Protein AF-A0A7J8TFW4-F1 (afdb_monomer)

Solvent-accessible surface area (backbone atoms only — not comparable to full-atom values): 18434 Å² total; per-residue (Å²): 135,82,81,84,81,82,78,88,78,80,93,81,66,87,73,91,61,70,78,79,79,82,59,84,81,88,76,85,85,83,73,95,75,87,81,83,82,74,73,53,54,56,64,51,39,28,53,54,45,50,63,71,43,67,89,47,59,65,42,94,72,51,55,57,65,59,54,23,49,68,43,78,87,45,39,74,66,54,50,52,48,30,56,51,47,13,51,53,50,25,57,75,71,69,45,89,44,46,44,41,67,34,45,51,50,20,47,48,34,71,77,44,33,59,73,48,86,83,63,90,70,53,71,68,57,51,50,52,38,21,34,19,38,28,20,27,45,54,40,30,74,72,36,76,58,33,50,50,64,50,35,39,31,47,61,37,22,58,93,42,57,42,48,62,45,63,36,59,95,62,92,73,92,73,83,52,73,59,31,53,52,25,48,38,24,26,39,38,15,25,52,45,35,34,31,75,76,63,30,78,92,60,55,69,76,78,45,50,63,33,50,50,54,32,49,54,50,39,44,41,37,46,35,65,64,16,72,31,85,90,79,31,84,45,72,61,61,100,76,62,54,72,71,55,47,55,52,51,53,53,51,32,55,49,54,53,49,53,28,43,53,52,40,46,55,51,47,64,76,37,44,71,45,40,54,53,46,17,51,48,34,70,73,60,37,52,41,46,37,66,55,51,45,64,66,43,48,36,62,75,74,70,42,74,79,79,76,79,76,75,85,87,77,76,95,74,92,128

Radius of gyration: 24.39 Å; Cα contacts (8 Å, |Δi|>4): 377; chains: 1; bounding box: 95×59×58 Å

Nearest PDB structures (foldseek):
  6az0-assembly1_B  TM=9.814E-01  e=3.702E-24  Saccharomyces cerevisiae RM11-1a
  3kds-assembly2_F  TM=9.630E-01  e=2.519E-24  Thermotoga maritima
  6nyy-assembly1_A  TM=8.578E-01  e=6.202E-19  Homo sapiens
  4ww0-assembly1_A-2  TM=6.634E-01  e=5.594E-20  Aquifex aeolicus VF5
  8xkv-assembly1_F  TM=8.534E-01  e=8.452E-16  Arabidopsis thaliana

Foldseek 3Di:
DDDPPDDDDDPDDPDPPPPVPPDDDDPPDDDPDDDDDDADFLVRLLVLLCVLCVPFAADPQDDSSQLSLLDPPDHSVLSNQLSVQLVVVCVVVVHRHRHNVSSVVSSCCSVFNDFDPPDDDDPVRLLLLLLLQLQLLLLQVPQPLRAQWFKWFCTDHHPARIDIDGTHPGPDPDGDPSNLLSLLLSLLRRQLSNCVPVNDVRRDCNSVVSVVVSLVSLLCCVAQQQVDPQNHRDHHDPDDDPVVVVVSVVSSVVSNVVSNVVSNVSCVLCVVLSVQSSVVCSVVRMDGSVRNCVSCVCSVVVNDPDPPPPDDDDDDDD

pLDDT: mean 83.1, std 18.99, range [29.88, 97.81]

Organism: Gossypium davidsonii (NCBI:txid34287)

Secondary structure (DSSP, 8-state):
-------PPPSSS-----GGGSSSS--TTS-S-----PPP-HHHHHHHHHHHHTTS-B-TT--HHHHHHT-TT--HHHHHHHHHHHHHHHHHHT-SSB-HHHHHHHHHHHHH--B-TT----HHHHHHHHHHHHHHHHHHHHSTTSPPEEEEE-S-BTTBS-EEEE--SS--SS--HHHHHHHHHHHHHHHHHHHHHH-GGG--STTHHHHHHHHHHHHHHHHTS---TTT-S-PPPSS--HHHHHHHHHHHHHHHHHHHHHHHHHHHHTHHHHHHHHHHHHHHSEEEHHHHHHHHHHHHHT-PPPP-----------

Sequence (318 aa):
MDPLVVKAAPLGGGGIAPPAAIGGNQKIGLLSNLIVVPNPDVRGRQEILELYLQDKPMSDDIDVKAIARGTPGFNGADLANLVNIAAIKAAVEGADKLTAAQLEYAKDRILMGTERKTMFLTEESKKLTAYHESGHAIVAFNTEGAHPIHKATIMPRGSALGMVTQLPSSDETSTSKKQLLARLDVCMGGRVAEELIFGQDHITTGASSDLHTATELAQYMVSNCGMSDTIGPVHIKERPSSEMQSRIDAEVVKLLREAYDRVKALLKKQEKALHALANALLEYETLSAEEIKRILLPYREGRLPEQQEQGEGELALA

InterPro domains:
  IPR000642 Peptidase M41 [PF01434] (120-295)
  IPR027417 P-loop containing nucleoside triphosphate hydrolase [SSF52540] (30-138)
  IPR037219 Peptidase M41-like [G3DSA:1.20.58.760] (114-301)
  IPR037219 Peptidase M41-like [SSF140990] (121-298)
  IPR041569 AAA ATPase, AAA+ lid domain [PF17862] (61-104)

Mean predicted aligned error: 10.96 Å

Structure (mmCIF, N/CA/C/O backbone):
data_AF-A0A7J8TFW4-F1
#
_entry.id   AF-A0A7J8TFW4-F1
#
loop_
_atom_site.group_PDB
_atom_site.id
_atom_site.type_symbol
_atom_site.label_atom_id
_atom_site.label_alt_id
_atom_site.label_comp_id
_atom_site.label_asym_id
_atom_site.label_entity_id
_atom_site.label_seq_id
_atom_site.pdbx_PDB_ins_code
_atom_site.Cartn_x
_atom_site.Cartn_y
_atom_site.Cartn_z
_atom_site.occupancy
_atom_site.B_iso_or_equiv
_atom_site.auth_seq_id
_atom_site.auth_comp_id
_atom_site.auth_asym_id
_atom_site.auth_atom_id
_atom_site.pdbx_PDB_model_num
ATOM 1 N N . MET A 1 1 ? 27.343 -34.167 27.115 1.00 39.38 1 MET A N 1
ATOM 2 C CA . MET A 1 1 ? 26.683 -33.605 25.922 1.00 39.38 1 MET A CA 1
ATOM 3 C C . MET A 1 1 ? 26.610 -32.114 26.157 1.00 39.38 1 MET A C 1
ATOM 5 O O . MET A 1 1 ? 25.834 -31.698 27.005 1.00 39.38 1 MET A O 1
ATOM 9 N N . ASP A 1 2 ? 27.509 -31.355 25.534 1.00 29.88 2 ASP A N 1
ATOM 10 C CA . ASP A 1 2 ? 27.520 -29.898 25.672 1.00 29.88 2 ASP A CA 1
ATOM 11 C C . ASP A 1 2 ? 26.332 -29.279 24.923 1.00 29.88 2 ASP A C 1
ATOM 13 O O . ASP A 1 2 ? 25.980 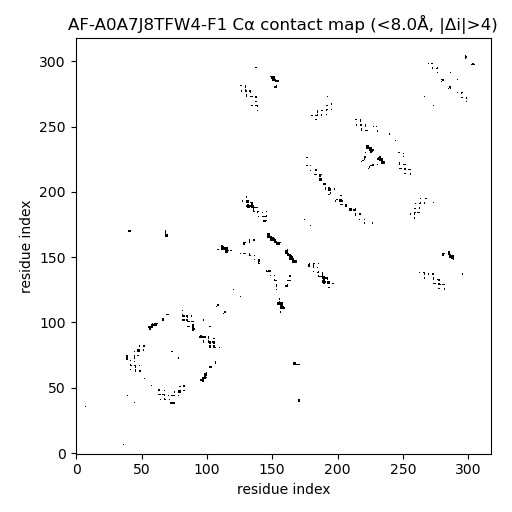-29.764 23.841 1.00 29.88 2 ASP A O 1
ATOM 17 N N . PRO A 1 3 ? 25.705 -28.223 25.466 1.00 33.06 3 PRO A N 1
ATOM 18 C CA . PRO A 1 3 ? 24.607 -27.553 24.799 1.00 33.06 3 PRO A CA 1
ATOM 19 C C . PRO A 1 3 ? 25.135 -26.764 23.597 1.00 33.06 3 PRO A C 1
ATOM 21 O O . PRO A 1 3 ? 25.995 -25.893 23.721 1.00 33.06 3 PRO A O 1
ATOM 24 N N . LEU A 1 4 ? 24.596 -27.078 22.418 1.00 32.88 4 LEU A N 1
ATOM 25 C CA . LEU A 1 4 ? 24.774 -26.316 21.185 1.00 32.88 4 LEU A CA 1
ATOM 26 C C . LEU A 1 4 ? 24.316 -24.869 21.406 1.00 32.88 4 LEU A C 1
ATOM 28 O O . LEU A 1 4 ? 23.123 -24.575 21.452 1.00 32.88 4 LEU A O 1
ATOM 32 N N . VAL A 1 5 ? 25.275 -23.953 21.524 1.00 31.80 5 VAL A N 1
ATOM 33 C CA . VAL A 1 5 ? 25.019 -22.512 21.498 1.00 31.80 5 VAL A CA 1
ATOM 34 C C . VAL A 1 5 ? 24.745 -22.111 20.049 1.00 31.80 5 VAL A C 1
ATOM 36 O O . VAL A 1 5 ? 25.665 -21.912 19.257 1.00 31.80 5 VAL A O 1
ATOM 39 N N . VAL A 1 6 ? 23.467 -22.007 19.688 1.00 35.28 6 VAL A N 1
ATOM 40 C CA . VAL A 1 6 ? 23.028 -21.473 18.394 1.00 35.28 6 VAL A CA 1
ATOM 41 C C . VAL A 1 6 ? 23.070 -19.946 18.471 1.00 35.28 6 VAL A C 1
ATOM 43 O O . VAL A 1 6 ? 22.227 -19.322 19.110 1.00 35.28 6 VAL A O 1
ATOM 46 N N . LYS A 1 7 ? 24.068 -19.326 17.834 1.00 32.53 7 LYS A N 1
ATOM 47 C CA . LYS A 1 7 ? 24.076 -17.876 17.587 1.00 32.53 7 LYS A CA 1
ATOM 48 C C . LYS A 1 7 ? 23.429 -17.6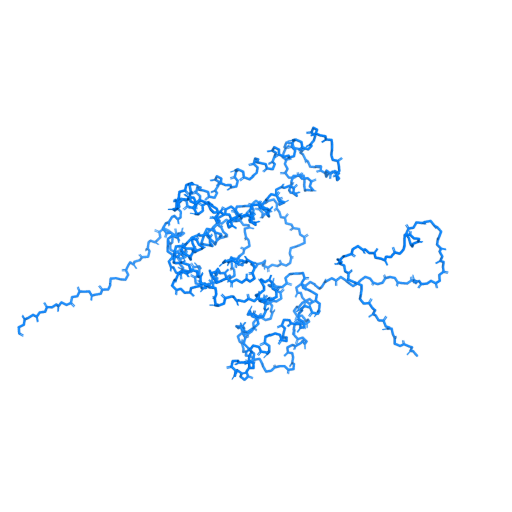00 16.231 1.00 32.53 7 LYS A C 1
ATOM 50 O O . LYS A 1 7 ? 23.972 -17.992 15.203 1.00 32.53 7 LYS A O 1
ATOM 55 N N . ALA A 1 8 ? 22.289 -16.912 16.241 1.00 33.66 8 ALA A N 1
ATOM 56 C CA . ALA A 1 8 ? 21.669 -16.362 15.041 1.00 33.66 8 ALA A CA 1
ATOM 57 C C . ALA A 1 8 ? 22.548 -15.235 14.468 1.00 33.66 8 ALA A C 1
ATOM 59 O O . ALA A 1 8 ? 22.947 -14.325 15.197 1.00 33.66 8 ALA A O 1
ATOM 60 N N . ALA A 1 9 ? 22.863 -15.307 13.174 1.00 32.44 9 ALA A N 1
ATOM 61 C CA . ALA A 1 9 ? 23.519 -14.228 12.443 1.00 32.44 9 ALA A CA 1
ATOM 62 C C . ALA A 1 9 ? 22.446 -13.344 11.777 1.00 32.44 9 ALA A C 1
ATOM 64 O O . ALA A 1 9 ? 21.552 -13.888 11.128 1.00 32.44 9 ALA A O 1
ATOM 65 N N . PRO A 1 10 ? 22.505 -12.007 11.913 1.00 31.92 10 PRO A N 1
ATOM 66 C CA . PRO A 1 10 ? 21.556 -11.119 11.257 1.00 31.92 10 PRO A CA 1
ATOM 67 C C . PRO A 1 10 ? 21.857 -11.049 9.755 1.00 31.92 10 PRO A C 1
ATOM 69 O O . PRO A 1 10 ? 22.974 -10.737 9.340 1.00 31.92 10 PRO A O 1
ATOM 72 N N . LEU A 1 11 ? 20.848 -11.323 8.931 1.00 43.69 11 LEU A N 1
ATOM 73 C CA . LEU A 1 11 ? 20.877 -11.053 7.496 1.00 43.69 11 LEU A CA 1
ATOM 74 C C . LEU A 1 11 ? 20.450 -9.598 7.280 1.00 43.69 11 LEU A C 1
ATOM 76 O O . LEU A 1 11 ? 19.265 -9.307 7.163 1.00 43.69 11 LEU A O 1
ATOM 80 N N . GLY A 1 12 ? 21.413 -8.675 7.282 1.00 38.53 12 GLY A N 1
ATOM 81 C CA . GLY A 1 12 ? 21.141 -7.265 6.992 1.00 38.53 12 GLY A CA 1
ATOM 82 C C . GLY A 1 12 ? 22.136 -6.314 7.641 1.00 38.53 12 GLY A C 1
ATOM 83 O O . GLY A 1 12 ? 21.866 -5.736 8.686 1.00 38.53 12 GLY A O 1
ATOM 84 N N . GLY A 1 13 ? 23.298 -6.162 7.015 1.00 33.25 13 GLY A N 1
ATOM 85 C CA . GLY A 1 13 ? 24.367 -5.262 7.444 1.00 33.25 13 GLY A CA 1
ATOM 86 C C . GLY A 1 13 ? 25.697 -5.879 7.051 1.00 33.25 13 GLY A C 1
ATOM 87 O O . GLY A 1 13 ? 25.952 -7.017 7.432 1.00 33.25 13 GLY A O 1
ATOM 88 N N . GLY A 1 14 ? 26.482 -5.170 6.230 1.00 34.72 14 GLY A N 1
ATOM 89 C CA . GLY A 1 14 ? 27.723 -5.649 5.611 1.00 34.72 14 GLY A CA 1
ATOM 90 C C . GLY A 1 14 ? 28.458 -6.664 6.481 1.00 34.72 14 GLY A C 1
ATOM 91 O O . GLY A 1 14 ? 28.948 -6.325 7.556 1.00 34.72 14 GLY A O 1
ATOM 92 N N . GLY A 1 15 ? 28.454 -7.922 6.033 1.00 35.31 15 GLY A N 1
ATOM 93 C CA . GLY A 1 15 ? 28.971 -9.035 6.809 1.00 35.31 15 GLY A CA 1
ATOM 94 C C . GLY A 1 15 ? 30.416 -8.769 7.203 1.00 35.31 15 GLY A C 1
ATOM 95 O O . GLY A 1 15 ? 31.304 -8.769 6.356 1.00 35.31 15 GLY A O 1
ATOM 96 N N . ILE A 1 16 ? 30.661 -8.583 8.499 1.00 45.56 16 ILE A N 1
ATOM 97 C CA . ILE A 1 16 ? 32.007 -8.607 9.073 1.00 45.56 16 ILE A CA 1
ATOM 98 C C . ILE A 1 16 ? 32.406 -10.081 9.229 1.00 45.56 16 ILE A C 1
ATOM 100 O O . ILE A 1 16 ? 32.629 -10.585 10.325 1.00 45.56 16 ILE A O 1
ATOM 104 N N . ALA A 1 17 ? 32.432 -10.807 8.114 1.00 46.47 17 ALA A N 1
ATOM 105 C CA . ALA A 1 17 ? 33.169 -12.052 8.005 1.00 46.47 17 ALA A CA 1
ATOM 106 C C . ALA A 1 17 ? 34.456 -11.705 7.246 1.00 46.47 17 ALA A C 1
ATOM 108 O O . ALA A 1 17 ? 34.371 -11.167 6.139 1.00 46.47 17 ALA A O 1
ATOM 109 N N . PRO A 1 18 ? 35.651 -11.934 7.820 1.00 36.00 18 PRO A N 1
ATOM 110 C CA . PRO A 1 18 ? 36.889 -11.612 7.129 1.00 36.00 18 PRO A CA 1
ATOM 111 C C . PRO A 1 18 ? 36.932 -12.343 5.772 1.00 36.00 18 PRO A C 1
ATOM 113 O O . PRO A 1 18 ? 36.586 -13.527 5.706 1.00 36.00 18 PRO A O 1
ATOM 116 N N . PRO A 1 19 ? 37.393 -11.682 4.692 1.00 43.12 19 PRO A N 1
ATOM 117 C CA . PRO A 1 19 ? 37.357 -12.211 3.322 1.00 43.12 19 PRO A CA 1
ATOM 118 C C . PRO A 1 19 ? 38.183 -13.493 3.112 1.00 43.12 19 PRO A C 1
ATOM 120 O O . PRO A 1 19 ? 38.113 -14.114 2.056 1.00 43.12 19 PRO A O 1
ATOM 123 N N . ALA A 1 20 ? 38.926 -13.943 4.125 1.00 41.88 20 ALA A N 1
ATOM 124 C CA . ALA A 1 20 ? 39.684 -15.190 4.102 1.00 41.88 20 ALA A CA 1
ATOM 125 C C . ALA A 1 20 ? 38.825 -16.466 4.253 1.00 41.88 20 ALA A C 1
ATOM 127 O O . ALA A 1 20 ? 39.373 -17.562 4.182 1.00 41.88 20 ALA A O 1
ATOM 128 N N . ALA A 1 21 ? 37.510 -16.362 4.479 1.00 46.94 21 ALA A N 1
ATOM 129 C CA . ALA A 1 21 ? 36.649 -17.536 4.671 1.00 46.94 21 ALA A CA 1
ATOM 130 C C . ALA A 1 21 ? 35.985 -18.069 3.384 1.00 46.94 21 ALA A C 1
ATOM 132 O O . ALA A 1 21 ? 35.397 -19.147 3.426 1.00 46.94 21 ALA A O 1
ATOM 133 N N . ILE A 1 22 ? 36.055 -17.349 2.253 1.00 46.72 22 ILE A N 1
ATOM 134 C CA . ILE A 1 22 ? 35.277 -17.698 1.040 1.00 46.72 22 ILE A CA 1
ATOM 135 C C . ILE A 1 22 ? 36.138 -17.726 -0.243 1.00 46.72 22 ILE A C 1
ATOM 137 O O . ILE A 1 22 ? 35.619 -17.790 -1.352 1.00 46.72 22 ILE A O 1
ATOM 141 N N . GLY A 1 23 ? 37.471 -17.738 -0.131 1.00 35.31 23 GLY A N 1
ATOM 142 C CA . GLY A 1 23 ? 38.353 -17.808 -1.299 1.00 35.31 23 GLY A CA 1
ATOM 143 C C . GLY A 1 23 ? 39.651 -18.558 -1.031 1.00 35.31 23 GLY A C 1
ATOM 144 O O . GLY A 1 23 ? 40.530 -18.028 -0.366 1.00 35.31 23 GLY A O 1
ATOM 145 N N . GLY A 1 24 ? 39.774 -19.759 -1.609 1.00 39.75 24 GLY A N 1
ATOM 146 C CA . GLY A 1 24 ? 41.039 -20.482 -1.786 1.00 39.75 24 GLY A CA 1
ATOM 147 C C . GLY A 1 24 ? 41.637 -21.102 -0.516 1.00 39.75 24 GLY A C 1
ATOM 148 O O . GLY A 1 24 ? 42.086 -20.407 0.383 1.00 39.75 24 GLY A O 1
ATOM 149 N N . ASN A 1 25 ? 41.740 -22.433 -0.509 1.00 37.19 25 ASN A N 1
ATOM 150 C CA . ASN A 1 25 ? 42.311 -23.288 0.541 1.00 37.19 25 ASN A CA 1
ATOM 151 C C . ASN A 1 25 ? 41.488 -23.428 1.832 1.00 37.19 25 ASN A C 1
ATOM 153 O O . ASN A 1 25 ? 41.619 -22.703 2.814 1.00 37.19 25 ASN A O 1
ATOM 157 N N . GLN A 1 26 ? 40.697 -24.497 1.810 1.00 43.00 26 GLN A N 1
ATOM 158 C CA . GLN A 1 26 ? 40.030 -25.180 2.909 1.00 43.00 26 GLN A CA 1
ATOM 159 C C . GLN A 1 26 ? 40.942 -25.312 4.149 1.00 43.00 26 GLN A C 1
ATOM 161 O O . GLN A 1 26 ? 41.735 -26.246 4.266 1.00 43.00 26 GLN A O 1
ATOM 166 N N . LYS A 1 27 ? 40.814 -24.395 5.117 1.00 47.00 27 LYS A N 1
ATOM 167 C CA . LYS A 1 27 ? 41.256 -24.654 6.495 1.00 47.00 27 LYS A CA 1
ATOM 168 C C . LYS A 1 27 ? 40.224 -25.565 7.155 1.00 47.00 27 LYS A C 1
ATOM 170 O O . LYS A 1 27 ? 39.178 -25.116 7.616 1.00 47.00 27 LYS A O 1
ATOM 175 N N . ILE A 1 28 ? 40.522 -26.861 7.162 1.00 52.06 28 ILE A N 1
ATOM 176 C CA . ILE A 1 28 ? 39.795 -27.877 7.924 1.00 52.06 28 ILE A CA 1
ATOM 177 C C . ILE A 1 28 ? 39.919 -27.519 9.413 1.00 52.06 28 ILE A C 1
ATOM 179 O O . ILE A 1 28 ? 41.031 -27.475 9.933 1.00 52.06 28 ILE A O 1
ATOM 183 N N . GLY A 1 29 ? 38.791 -27.259 10.088 1.00 61.59 29 GLY A N 1
ATOM 184 C CA . GLY A 1 29 ? 38.742 -27.317 11.554 1.00 61.59 29 GLY A CA 1
ATOM 185 C C . GLY A 1 29 ? 38.040 -26.205 12.339 1.00 61.59 29 GLY A C 1
ATOM 186 O O . GLY A 1 29 ? 38.228 -26.198 13.549 1.00 61.59 29 GLY A O 1
ATOM 187 N N . LEU A 1 30 ? 37.254 -25.289 11.748 1.00 62.34 30 LEU A N 1
ATOM 188 C CA . LEU A 1 30 ? 36.562 -24.257 12.557 1.00 62.34 30 LEU A CA 1
ATOM 189 C C . LEU A 1 30 ? 35.041 -24.109 12.378 1.00 62.34 30 LEU A C 1
ATOM 191 O O . LEU A 1 30 ? 34.417 -23.615 13.305 1.00 62.34 30 LEU A O 1
ATOM 195 N N . LEU A 1 31 ? 34.406 -24.604 11.310 1.00 60.84 31 LEU A N 1
ATOM 196 C CA . LEU A 1 31 ? 32.936 -24.691 11.205 1.00 60.84 31 LEU A CA 1
ATOM 197 C C . LEU A 1 31 ? 32.563 -25.823 10.235 1.00 60.84 31 LEU A C 1
ATOM 199 O O . LEU A 1 31 ? 32.463 -25.604 9.032 1.00 60.84 31 LEU A O 1
ATOM 203 N N . SER A 1 32 ? 32.410 -27.049 10.739 1.00 67.50 32 SER A N 1
ATOM 204 C CA . SER A 1 32 ? 32.162 -28.224 9.884 1.00 67.50 32 SER A CA 1
ATOM 205 C C . SER A 1 32 ? 30.737 -28.277 9.324 1.00 67.50 32 SER A C 1
ATOM 207 O O . SER A 1 32 ? 30.541 -28.806 8.236 1.00 67.50 32 SER A O 1
ATOM 209 N N . ASN A 1 33 ? 29.761 -27.703 10.039 1.00 76.88 33 ASN A N 1
ATOM 210 C CA . ASN A 1 33 ? 28.355 -27.676 9.640 1.00 76.88 33 ASN A CA 1
ATOM 211 C C . ASN A 1 33 ? 27.827 -26.241 9.681 1.00 76.88 33 ASN A C 1
ATOM 213 O O . ASN A 1 33 ? 27.766 -25.622 10.743 1.00 76.88 33 ASN A O 1
ATOM 217 N N . LEU A 1 34 ? 27.415 -25.733 8.524 1.00 78.12 34 LEU A N 1
ATOM 218 C CA . LEU A 1 34 ? 26.677 -24.482 8.406 1.00 78.12 34 LEU A CA 1
ATOM 219 C C . LEU A 1 34 ? 25.191 -24.829 8.300 1.00 78.12 34 LEU A C 1
ATOM 221 O O . LEU A 1 34 ? 24.744 -25.334 7.274 1.00 78.12 34 LEU A O 1
ATOM 225 N N . ILE A 1 35 ? 24.437 -24.585 9.373 1.00 80.06 35 ILE A N 1
ATOM 226 C CA . ILE A 1 35 ? 22.976 -24.707 9.373 1.00 80.06 35 ILE A CA 1
ATOM 227 C C . ILE A 1 35 ? 22.411 -23.303 9.183 1.00 80.06 35 ILE A C 1
ATOM 229 O O . ILE A 1 35 ? 22.549 -22.449 10.058 1.00 80.06 35 ILE A O 1
ATOM 233 N N . VAL A 1 36 ? 21.803 -23.057 8.023 1.00 82.94 36 VAL A N 1
ATOM 234 C CA . VAL A 1 36 ? 21.113 -21.796 7.734 1.00 82.94 36 VAL A CA 1
ATOM 235 C C . VAL A 1 36 ? 19.694 -21.901 8.276 1.00 82.94 36 VAL A C 1
ATOM 237 O O . VAL A 1 36 ? 18.949 -22.794 7.879 1.00 82.94 36 VAL A O 1
ATOM 240 N N . VAL A 1 37 ? 19.325 -20.992 9.175 1.00 85.25 37 VAL A N 1
ATOM 241 C CA . VAL A 1 37 ? 17.952 -20.864 9.675 1.00 85.25 37 VAL A CA 1
ATOM 242 C C . VAL A 1 37 ? 17.298 -19.702 8.924 1.00 85.25 37 VAL A C 1
ATOM 244 O O . VAL A 1 37 ? 17.661 -18.554 9.184 1.00 85.25 37 VAL A O 1
ATOM 247 N N . PRO A 1 38 ? 16.410 -19.967 7.947 1.00 85.62 38 PRO A N 1
ATOM 248 C CA . PRO A 1 38 ? 15.717 -18.911 7.220 1.00 85.62 38 PRO A CA 1
ATOM 249 C C . PRO A 1 38 ? 14.616 -18.277 8.081 1.00 85.62 38 PRO A C 1
ATOM 251 O O . PRO A 1 38 ? 14.234 -18.808 9.126 1.00 85.62 38 PRO A O 1
ATOM 254 N N . ASN A 1 39 ? 14.070 -17.155 7.610 1.00 87.56 39 ASN A N 1
ATOM 255 C CA . ASN A 1 39 ? 12.857 -16.594 8.197 1.00 87.56 39 ASN A CA 1
ATOM 256 C C . ASN A 1 39 ? 11.680 -17.581 8.061 1.00 87.56 39 ASN A C 1
ATOM 258 O O . ASN A 1 39 ? 11.601 -18.300 7.061 1.00 87.56 39 ASN A O 1
ATOM 262 N N . PRO A 1 40 ? 10.762 -17.609 9.043 1.00 90.25 40 PRO A N 1
ATOM 263 C CA . PRO A 1 40 ? 9.607 -18.499 9.018 1.00 90.25 40 PRO A CA 1
ATOM 264 C C . PRO A 1 40 ? 8.618 -18.146 7.893 1.00 90.25 40 PRO A C 1
ATOM 266 O O . PRO A 1 40 ? 8.357 -16.971 7.609 1.00 90.25 40 PRO A O 1
ATOM 269 N N . ASP A 1 41 ? 8.015 -19.176 7.297 1.00 89.19 41 ASP A N 1
ATOM 270 C CA . ASP A 1 41 ? 6.849 -19.056 6.409 1.00 89.19 41 ASP A CA 1
ATOM 271 C C . ASP A 1 41 ? 5.568 -18.734 7.214 1.00 89.19 41 ASP A C 1
ATOM 273 O O . ASP A 1 41 ? 5.611 -18.645 8.440 1.00 89.19 41 ASP A O 1
ATOM 277 N N . VAL A 1 42 ? 4.411 -18.525 6.573 1.00 88.62 42 VAL A N 1
ATOM 278 C CA . VAL A 1 42 ? 3.137 -18.216 7.268 1.00 88.62 42 VAL A CA 1
ATOM 279 C C . VAL A 1 42 ? 2.811 -19.251 8.336 1.00 88.62 42 VAL A C 1
ATOM 281 O O . VAL A 1 42 ? 2.325 -18.877 9.402 1.00 88.62 42 VAL A O 1
ATOM 284 N N . ARG A 1 43 ? 3.074 -20.535 8.069 1.00 89.94 43 ARG A N 1
ATOM 285 C CA . ARG A 1 43 ? 2.802 -21.614 9.025 1.00 89.94 43 ARG A CA 1
ATOM 286 C C . ARG A 1 43 ? 3.733 -21.526 10.226 1.00 89.94 43 ARG A C 1
ATOM 288 O O . ARG A 1 43 ? 3.249 -21.518 11.348 1.00 89.94 43 ARG A O 1
ATOM 295 N N . GLY A 1 44 ? 5.031 -21.356 10.001 1.00 91.75 44 GLY A N 1
ATOM 296 C CA . GLY A 1 44 ? 6.005 -21.139 11.062 1.00 91.75 44 GLY A CA 1
ATOM 297 C C . GLY A 1 44 ? 5.706 -19.873 11.862 1.00 91.75 44 GLY A C 1
ATOM 298 O O . GLY A 1 44 ? 5.783 -19.891 13.085 1.00 91.75 44 GLY A O 1
ATOM 299 N N . ARG A 1 45 ? 5.287 -18.778 11.212 1.00 94.38 45 ARG A N 1
ATOM 300 C CA . ARG A 1 45 ? 4.853 -17.556 11.908 1.00 94.38 45 ARG A CA 1
ATOM 301 C C . ARG A 1 45 ? 3.608 -17.800 12.755 1.00 94.38 45 ARG A C 1
ATOM 303 O O . ARG A 1 45 ? 3.545 -17.290 13.868 1.00 94.38 45 ARG A O 1
ATOM 310 N N . GLN A 1 46 ? 2.649 -18.578 12.255 1.00 93.94 46 GLN A N 1
ATOM 311 C CA . GLN A 1 46 ? 1.467 -18.981 13.014 1.00 93.94 46 GLN A CA 1
ATOM 312 C C . GLN A 1 46 ? 1.860 -19.814 14.244 1.00 93.94 46 GLN A C 1
ATOM 314 O O . GLN A 1 46 ? 1.461 -19.458 15.344 1.00 93.94 46 GLN A O 1
ATOM 319 N N . GLU A 1 47 ? 2.694 -20.844 14.086 1.00 94.56 47 GLU A N 1
ATOM 320 C CA . GLU A 1 47 ? 3.162 -21.701 15.189 1.00 94.56 47 GLU A CA 1
ATOM 321 C C . GLU A 1 47 ? 3.937 -20.901 16.250 1.00 94.56 47 GLU A C 1
ATOM 323 O O . GLU A 1 47 ? 3.739 -21.079 17.451 1.00 94.56 47 GLU A O 1
ATOM 328 N N . ILE A 1 48 ? 4.788 -19.963 15.821 1.00 94.56 48 ILE A N 1
ATOM 329 C CA . ILE A 1 48 ? 5.518 -19.069 16.730 1.00 94.56 48 ILE A CA 1
ATOM 330 C C . ILE A 1 48 ? 4.553 -18.139 17.479 1.00 94.56 48 ILE A C 1
ATOM 332 O O . ILE A 1 48 ? 4.713 -17.927 18.681 1.00 94.56 48 ILE A O 1
ATOM 336 N N . LEU A 1 49 ? 3.558 -17.571 16.791 1.00 94.94 49 LEU A N 1
ATOM 337 C CA . LEU A 1 49 ? 2.545 -16.731 17.432 1.00 94.94 49 LEU A CA 1
ATOM 338 C C . LEU A 1 49 ? 1.727 -17.533 18.448 1.00 94.94 49 LEU A C 1
ATOM 340 O O . LEU A 1 49 ? 1.557 -17.063 19.568 1.00 94.94 49 LEU A O 1
ATOM 344 N N . GLU A 1 50 ? 1.278 -18.738 18.092 1.00 94.44 50 GLU A N 1
ATOM 345 C CA . GLU A 1 50 ? 0.553 -19.649 18.988 1.00 94.44 50 GLU A CA 1
ATOM 346 C C . GLU A 1 50 ? 1.374 -19.962 20.244 1.00 94.44 50 GLU A C 1
ATOM 348 O O . GLU A 1 50 ? 0.851 -19.847 21.351 1.00 94.44 50 GLU A O 1
ATOM 353 N N . LEU A 1 51 ? 2.674 -20.242 20.097 1.00 94.56 51 LEU A N 1
ATOM 354 C CA . LEU A 1 51 ? 3.585 -20.463 21.222 1.00 94.56 51 LEU A CA 1
ATOM 355 C C . LEU A 1 51 ? 3.639 -19.259 22.178 1.00 94.56 51 LEU A C 1
ATOM 357 O O . LEU A 1 51 ? 3.539 -19.426 23.390 1.00 94.56 51 LEU A O 1
ATOM 361 N N . TYR A 1 52 ? 3.789 -18.036 21.658 1.00 93.25 52 TYR A N 1
ATOM 362 C CA . TYR A 1 52 ? 3.865 -16.831 22.500 1.00 93.25 52 TYR A CA 1
ATOM 363 C C . TYR A 1 52 ? 2.518 -16.399 23.091 1.00 93.25 52 TYR A C 1
ATOM 365 O O . TYR A 1 52 ? 2.480 -15.657 24.081 1.00 93.25 52 TYR A O 1
ATOM 373 N N . LEU A 1 53 ? 1.421 -16.835 22.476 1.00 92.75 53 LEU A N 1
ATOM 374 C CA . LEU A 1 53 ? 0.057 -16.560 22.905 1.00 92.75 53 LEU A CA 1
ATOM 375 C C . LEU A 1 53 ? -0.486 -17.599 23.896 1.00 92.75 53 LEU A C 1
ATOM 377 O O . LEU A 1 53 ? -1.399 -17.270 24.649 1.00 92.75 53 LEU A O 1
ATOM 381 N N . GLN A 1 54 ? 0.086 -18.806 23.940 1.00 90.62 54 GLN A N 1
ATOM 382 C CA . GLN A 1 54 ? -0.389 -19.936 24.746 1.00 90.62 54 GLN A CA 1
ATOM 383 C C . GLN A 1 54 ? -0.603 -19.588 26.229 1.00 90.62 54 GLN A C 1
ATOM 385 O O . GLN A 1 54 ? -1.603 -19.991 26.818 1.00 90.62 54 GLN A O 1
ATOM 390 N N . ASP A 1 55 ? 0.305 -18.809 26.820 1.00 86.44 55 ASP A N 1
ATOM 391 C CA . ASP A 1 55 ? 0.262 -18.448 28.244 1.00 86.44 55 ASP A CA 1
ATOM 392 C C . ASP A 1 55 ? -0.480 -17.127 28.518 1.00 86.44 55 ASP A C 1
ATOM 394 O O . ASP A 1 55 ? -0.360 -16.551 29.604 1.00 86.44 55 ASP A O 1
ATOM 398 N N . LYS A 1 56 ? -1.212 -16.586 27.535 1.00 87.88 56 LYS A N 1
ATOM 399 C CA . LYS A 1 56 ? -1.912 -15.302 27.662 1.00 87.88 56 LYS A CA 1
ATOM 400 C C . LYS A 1 56 ? -3.426 -15.492 27.639 1.00 87.88 56 LYS A C 1
ATOM 402 O O . LYS A 1 56 ? -3.933 -16.256 26.822 1.00 87.88 56 LYS A O 1
ATOM 407 N N . PRO A 1 57 ? -4.178 -14.770 28.490 1.00 89.50 57 PRO A N 1
ATOM 408 C CA . PRO A 1 57 ? -5.629 -14.763 28.397 1.00 89.50 57 PRO A CA 1
ATOM 409 C C . PRO A 1 57 ? -6.028 -14.128 27.060 1.00 89.50 57 PRO A C 1
ATOM 411 O O . PRO A 1 57 ? -5.778 -12.947 26.834 1.00 89.50 57 PRO A O 1
ATOM 414 N N . MET A 1 58 ? -6.617 -14.918 26.165 1.00 90.94 58 MET A N 1
ATOM 415 C CA . MET A 1 58 ? -7.059 -14.489 24.838 1.00 90.94 58 MET A CA 1
ATOM 416 C C . MET A 1 58 ? -8.582 -14.464 24.742 1.00 90.94 58 MET A C 1
ATOM 418 O O . MET A 1 58 ? -9.285 -15.209 25.430 1.00 90.94 58 MET A O 1
ATOM 422 N N . SER A 1 59 ? -9.079 -13.578 23.892 1.00 91.06 59 SER A N 1
ATOM 423 C CA . SER A 1 59 ? -10.468 -13.513 23.460 1.00 91.06 59 SER A CA 1
ATOM 424 C C . SER A 1 59 ? -10.672 -14.327 22.172 1.00 91.06 59 SER A C 1
ATOM 426 O O . SER A 1 59 ? -9.727 -14.573 21.420 1.00 91.06 59 SER A O 1
ATOM 428 N N . ASP A 1 60 ? -11.911 -14.763 21.932 1.00 88.62 60 ASP A N 1
ATOM 429 C CA . ASP A 1 60 ? -12.284 -15.666 20.830 1.00 88.62 60 ASP A CA 1
ATOM 430 C C . ASP A 1 60 ? -12.266 -14.975 19.449 1.00 88.62 60 ASP A C 1
ATOM 432 O O . ASP A 1 60 ? -12.423 -15.624 18.418 1.00 88.62 60 ASP A O 1
ATOM 436 N N . ASP A 1 61 ? -12.073 -13.653 19.415 1.00 88.81 61 ASP A N 1
ATOM 437 C CA . ASP A 1 61 ? -12.011 -12.830 18.202 1.00 88.81 61 ASP A CA 1
ATOM 438 C C . ASP A 1 61 ? -10.643 -12.872 17.493 1.00 88.81 61 ASP A C 1
ATOM 440 O O . ASP A 1 61 ? -10.501 -12.342 16.390 1.00 88.81 61 ASP A O 1
ATOM 444 N N . ILE A 1 62 ? -9.626 -13.495 18.097 1.00 90.00 62 ILE A N 1
ATOM 445 C CA . ILE A 1 62 ? -8.270 -13.549 17.542 1.00 90.00 62 ILE A CA 1
ATOM 446 C C . ILE A 1 62 ? -8.161 -14.622 16.448 1.00 90.00 62 ILE A C 1
ATOM 448 O O . ILE A 1 62 ? -8.103 -15.819 16.724 1.00 90.00 62 ILE A O 1
ATOM 452 N N . ASP A 1 63 ? -7.995 -14.184 15.197 1.00 90.12 63 ASP A N 1
ATOM 453 C CA . ASP A 1 63 ? -7.529 -15.037 14.096 1.00 90.12 63 ASP A CA 1
ATOM 454 C C . ASP A 1 63 ? -5.995 -14.959 13.966 1.00 90.12 63 ASP A C 1
ATOM 456 O O . ASP A 1 63 ? -5.437 -14.105 13.267 1.00 90.12 63 ASP A O 1
ATOM 460 N N . VAL A 1 64 ? -5.289 -15.891 14.618 1.00 91.88 64 VAL A N 1
ATOM 461 C CA . VAL A 1 64 ? -3.814 -15.976 14.571 1.00 91.88 64 VAL A CA 1
ATOM 462 C C . VAL A 1 64 ? -3.301 -16.163 13.139 1.00 91.88 64 VAL A C 1
ATOM 464 O O . VAL A 1 64 ? -2.256 -15.623 12.766 1.00 91.88 64 VAL A O 1
ATOM 467 N N . LYS A 1 65 ? -4.059 -16.864 12.288 1.00 90.25 65 LYS A N 1
ATOM 468 C CA . LYS A 1 65 ? -3.701 -17.084 10.885 1.00 90.25 65 LYS A CA 1
ATOM 469 C C . LYS A 1 65 ? -3.819 -15.797 10.069 1.00 90.25 65 LYS A C 1
ATOM 471 O O . LYS A 1 65 ? -3.055 -15.604 9.120 1.00 90.25 65 LYS A O 1
ATOM 476 N N . ALA A 1 66 ? -4.759 -14.906 10.383 1.00 87.62 66 ALA A N 1
ATOM 477 C CA . ALA A 1 66 ? -4.810 -13.571 9.782 1.00 87.62 66 ALA A CA 1
ATOM 478 C C . ALA A 1 66 ? -3.596 -12.721 10.191 1.00 87.62 66 ALA A C 1
ATOM 480 O O . ALA A 1 66 ? -2.955 -12.126 9.323 1.00 87.62 66 ALA A O 1
ATOM 481 N N . ILE A 1 67 ? -3.212 -12.741 11.472 1.00 90.56 67 ILE A N 1
ATOM 482 C CA . ILE A 1 67 ? -2.029 -12.010 11.956 1.00 90.56 67 ILE A CA 1
ATOM 483 C C . ILE A 1 67 ? -0.742 -12.535 11.304 1.00 90.56 67 ILE A C 1
ATOM 485 O O . ILE A 1 67 ? 0.065 -11.738 10.831 1.00 90.56 67 ILE A O 1
ATOM 489 N N . ALA A 1 68 ? -0.569 -13.856 11.186 1.00 91.00 68 ALA A N 1
ATOM 490 C CA . ALA A 1 68 ? 0.594 -14.464 10.530 1.00 91.00 68 ALA A CA 1
ATOM 491 C C . ALA A 1 68 ? 0.717 -14.088 9.037 1.00 91.00 68 ALA A C 1
ATOM 493 O O . ALA A 1 68 ? 1.821 -13.890 8.515 1.00 91.00 68 ALA A O 1
ATOM 494 N N . ARG A 1 69 ? -0.421 -13.953 8.340 1.00 86.94 69 ARG A N 1
ATOM 495 C CA . ARG A 1 69 ? -0.474 -13.451 6.954 1.00 86.94 69 ARG A CA 1
ATOM 496 C C . ARG A 1 69 ? -0.113 -11.968 6.860 1.00 86.94 69 ARG A C 1
ATOM 498 O O . ARG A 1 69 ? 0.472 -11.557 5.864 1.00 86.94 69 ARG A O 1
ATOM 505 N N . GLY A 1 70 ? -0.424 -11.183 7.891 1.00 86.50 70 GLY A N 1
ATOM 506 C CA . GLY A 1 70 ? -0.107 -9.756 7.976 1.00 86.50 70 GLY A CA 1
ATOM 507 C C . GLY A 1 70 ? 1.281 -9.401 8.482 1.00 86.50 70 GLY A C 1
ATOM 508 O O . GLY A 1 70 ? 1.595 -8.217 8.562 1.00 86.50 70 GLY A O 1
ATOM 509 N N . THR A 1 71 ? 2.118 -10.390 8.786 1.00 88.56 71 THR A N 1
ATOM 510 C CA . THR A 1 71 ? 3.500 -10.197 9.248 1.00 88.56 71 THR A CA 1
ATOM 511 C C . THR A 1 71 ? 4.539 -10.788 8.283 1.00 88.56 71 THR A C 1
ATOM 513 O O . THR A 1 71 ? 5.439 -11.515 8.712 1.00 88.56 71 THR A O 1
ATOM 516 N N . PRO A 1 72 ? 4.451 -10.537 6.958 1.00 83.56 72 PRO A N 1
ATOM 517 C CA . PRO A 1 72 ? 5.434 -11.071 6.022 1.00 83.56 72 PRO A CA 1
ATOM 518 C C . PRO A 1 72 ? 6.837 -10.550 6.360 1.00 83.56 72 PRO A C 1
ATOM 520 O O . PRO A 1 72 ? 7.029 -9.371 6.649 1.00 83.56 72 PRO A O 1
ATOM 523 N N . GLY A 1 73 ? 7.823 -11.449 6.334 1.00 84.25 73 GLY A N 1
ATOM 524 C CA . GLY A 1 73 ? 9.222 -11.122 6.626 1.00 84.25 73 GLY A CA 1
ATOM 525 C C . GLY A 1 73 ? 9.584 -11.044 8.112 1.00 84.25 73 GLY A C 1
ATOM 526 O O . GLY A 1 73 ? 10.771 -10.936 8.412 1.00 84.25 73 GLY A O 1
ATOM 527 N N . PHE A 1 74 ? 8.614 -11.154 9.029 1.00 90.12 74 PHE A N 1
ATOM 528 C CA . PHE A 1 74 ? 8.891 -11.148 10.467 1.00 90.12 74 PHE A CA 1
ATOM 529 C C . PHE A 1 74 ? 9.683 -12.393 10.860 1.00 90.12 74 PHE A C 1
ATOM 531 O O . PHE A 1 74 ? 9.334 -13.517 10.485 1.00 90.12 74 PHE A O 1
ATOM 538 N N . ASN A 1 75 ? 10.728 -12.191 11.656 1.00 91.38 75 ASN A N 1
ATOM 539 C CA . ASN A 1 75 ? 11.443 -13.280 12.309 1.00 91.38 75 ASN A CA 1
ATOM 540 C C . ASN A 1 75 ? 10.802 -13.617 13.674 1.00 91.38 75 ASN A C 1
ATOM 542 O O . ASN A 1 75 ? 9.865 -12.959 14.132 1.00 91.38 75 ASN A O 1
ATOM 546 N N . GLY A 1 76 ? 11.304 -14.656 14.349 1.00 92.00 76 GLY A N 1
ATOM 547 C CA . GLY A 1 76 ? 10.750 -15.088 15.639 1.00 92.00 76 GLY A CA 1
ATOM 548 C C . GLY A 1 76 ? 10.801 -14.016 16.737 1.00 92.00 76 GLY A C 1
ATOM 549 O O . GLY A 1 76 ? 9.883 -13.936 17.551 1.00 92.00 76 GLY A O 1
ATOM 550 N N . ALA A 1 77 ? 11.821 -13.153 16.735 1.00 93.06 77 ALA A N 1
ATOM 551 C CA . ALA A 1 77 ? 11.928 -12.057 17.694 1.00 93.06 77 ALA A CA 1
ATOM 552 C C . ALA A 1 77 ? 10.916 -10.940 17.401 1.00 93.06 77 ALA A C 1
ATOM 554 O O . ALA A 1 77 ? 10.332 -10.392 18.337 1.00 93.06 77 ALA A O 1
ATOM 555 N N . ASP A 1 78 ? 10.651 -10.642 16.126 1.00 93.56 78 ASP A N 1
ATOM 556 C CA . ASP A 1 78 ? 9.633 -9.659 15.739 1.00 93.56 78 ASP A CA 1
ATOM 557 C C . ASP A 1 78 ? 8.234 -10.108 16.180 1.00 93.56 78 ASP A C 1
ATOM 559 O O . ASP A 1 78 ? 7.461 -9.308 16.708 1.00 93.56 78 ASP A O 1
ATOM 563 N N . LEU A 1 79 ? 7.919 -11.400 16.029 1.00 95.12 79 LEU A N 1
ATOM 564 C CA . LEU A 1 79 ? 6.647 -11.977 16.479 1.00 95.12 79 LEU A CA 1
ATOM 565 C C . LEU A 1 79 ? 6.521 -11.974 18.006 1.00 95.12 79 LEU A C 1
ATOM 567 O O . LEU A 1 79 ? 5.471 -11.606 18.534 1.00 95.12 79 LEU A O 1
ATOM 571 N N . ALA A 1 80 ? 7.595 -12.315 18.723 1.00 94.50 80 ALA A N 1
ATOM 572 C CA . ALA A 1 80 ? 7.633 -12.216 20.181 1.00 94.50 80 ALA A CA 1
ATOM 573 C C . ALA A 1 80 ? 7.372 -10.773 20.646 1.00 94.50 80 ALA A C 1
ATOM 575 O O . ALA A 1 80 ? 6.589 -10.524 21.567 1.00 94.50 80 ALA A O 1
ATOM 576 N N . ASN A 1 81 ? 8.005 -9.807 19.975 1.00 95.12 81 ASN A N 1
ATOM 577 C CA . ASN A 1 81 ? 7.835 -8.391 20.261 1.00 95.12 81 ASN A CA 1
ATOM 578 C C . ASN A 1 81 ? 6.412 -7.903 19.942 1.00 95.12 81 ASN A C 1
ATOM 580 O O . ASN A 1 81 ? 5.849 -7.139 20.723 1.00 95.12 81 ASN A O 1
ATOM 584 N N . LEU A 1 82 ? 5.799 -8.380 18.852 1.00 95.56 82 LEU A N 1
ATOM 585 C CA . LEU A 1 82 ? 4.403 -8.092 18.509 1.00 95.56 82 LEU A CA 1
ATOM 586 C C . LEU A 1 82 ? 3.467 -8.495 19.650 1.00 95.56 82 LEU A C 1
ATOM 588 O O . LEU A 1 82 ? 2.691 -7.667 20.128 1.00 95.56 82 LEU A O 1
ATOM 592 N N . VAL A 1 83 ? 3.581 -9.732 20.137 1.00 95.31 83 VAL A N 1
ATOM 593 C CA . VAL A 1 83 ? 2.744 -10.227 21.239 1.00 95.31 83 VAL A CA 1
ATOM 594 C C . VAL A 1 83 ? 2.991 -9.429 22.524 1.00 95.31 83 VAL A C 1
ATOM 596 O O . VAL A 1 83 ? 2.045 -9.100 23.242 1.00 95.31 83 VAL A O 1
ATOM 599 N N . ASN A 1 84 ? 4.241 -9.054 22.808 1.00 94.50 84 ASN A N 1
ATOM 600 C CA . ASN A 1 84 ? 4.575 -8.234 23.972 1.00 94.50 84 ASN A CA 1
ATOM 601 C C . ASN A 1 84 ? 3.961 -6.824 23.899 1.00 94.50 84 ASN A C 1
ATOM 603 O O . ASN A 1 84 ? 3.346 -6.362 24.859 1.00 94.50 84 ASN A O 1
ATOM 607 N N . ILE A 1 85 ? 4.076 -6.146 22.753 1.00 94.50 85 ILE A N 1
ATOM 608 C CA . ILE A 1 85 ? 3.472 -4.824 22.538 1.00 94.50 85 ILE A CA 1
ATOM 609 C C . ILE A 1 85 ? 1.949 -4.897 22.688 1.00 94.50 85 ILE A C 1
ATOM 611 O O . ILE A 1 85 ? 1.358 -4.001 23.295 1.00 94.50 85 ILE A O 1
ATOM 615 N N . ALA A 1 86 ? 1.325 -5.958 22.174 1.00 94.94 86 ALA A N 1
ATOM 616 C CA . ALA A 1 86 ? -0.112 -6.170 22.283 1.00 94.94 86 ALA A CA 1
ATOM 617 C C . ALA A 1 86 ? -0.544 -6.373 23.748 1.00 94.94 86 ALA A C 1
ATOM 619 O O . ALA A 1 86 ? -1.500 -5.748 24.202 1.00 94.94 86 ALA A O 1
ATOM 620 N N . ALA A 1 87 ? 0.207 -7.163 24.521 1.00 93.25 87 ALA A N 1
ATOM 621 C CA . ALA A 1 87 ? -0.055 -7.372 25.944 1.00 93.25 87 ALA A CA 1
ATOM 622 C C . ALA A 1 87 ? 0.098 -6.082 26.770 1.00 93.25 87 ALA A C 1
ATOM 624 O O . ALA A 1 87 ? -0.744 -5.786 27.615 1.00 93.25 87 ALA A O 1
ATOM 625 N N . ILE A 1 88 ? 1.129 -5.274 26.495 1.00 93.62 88 ILE A N 1
ATOM 626 C CA . ILE A 1 88 ? 1.301 -3.960 27.138 1.00 93.62 88 ILE A CA 1
ATOM 627 C C . ILE A 1 88 ? 0.117 -3.048 26.805 1.00 93.62 88 ILE A C 1
ATOM 629 O O . ILE A 1 88 ? -0.393 -2.357 27.684 1.00 93.62 88 ILE A O 1
ATOM 633 N N . LYS A 1 89 ? -0.339 -3.048 25.547 1.00 93.94 89 LYS A N 1
ATOM 634 C CA . LYS A 1 89 ? -1.499 -2.257 25.122 1.00 93.94 89 LYS A CA 1
ATOM 635 C C . LYS A 1 89 ? -2.768 -2.675 25.868 1.00 93.94 89 LYS A C 1
ATOM 637 O O . LYS A 1 89 ? -3.452 -1.798 26.386 1.00 93.94 89 LYS A O 1
ATOM 642 N N . ALA A 1 90 ? -3.023 -3.977 25.989 1.00 93.94 90 ALA A N 1
ATOM 643 C CA . ALA A 1 90 ? -4.153 -4.506 26.752 1.00 93.94 90 ALA A CA 1
ATOM 644 C C . ALA A 1 90 ? -4.088 -4.090 28.233 1.00 93.94 90 ALA A C 1
ATOM 646 O O . ALA A 1 90 ? -5.077 -3.610 28.778 1.00 93.94 90 ALA A O 1
ATOM 647 N N . ALA A 1 91 ? -2.908 -4.171 28.859 1.00 92.50 91 ALA A N 1
ATOM 648 C CA . ALA A 1 91 ? -2.715 -3.749 30.247 1.00 92.50 91 ALA A CA 1
ATOM 649 C C . ALA A 1 91 ? -2.964 -2.243 30.453 1.00 92.50 91 ALA A C 1
ATOM 651 O O . ALA A 1 91 ? -3.584 -1.850 31.437 1.00 92.50 91 ALA A O 1
ATOM 652 N N . VAL A 1 92 ? -2.516 -1.397 29.518 1.00 92.69 92 VAL A N 1
ATOM 653 C CA . VAL A 1 92 ? -2.764 0.058 29.553 1.00 92.69 92 VAL A CA 1
ATOM 654 C C . VAL A 1 92 ? -4.253 0.385 29.402 1.00 92.69 92 VAL A C 1
ATOM 656 O O . VAL A 1 92 ? -4.727 1.353 29.989 1.00 92.69 92 VAL A O 1
ATOM 659 N N . GLU A 1 93 ? -4.991 -0.412 28.631 1.00 92.75 93 GLU A N 1
ATOM 660 C CA . GLU A 1 93 ? -6.440 -0.269 28.439 1.00 92.75 93 GLU A CA 1
ATOM 661 C C . GLU A 1 93 ? -7.267 -0.910 29.563 1.00 92.75 93 GLU A C 1
ATOM 663 O O . GLU A 1 93 ? -8.486 -0.759 29.578 1.00 92.75 93 GLU A O 1
ATOM 668 N N . GLY A 1 94 ? -6.624 -1.608 30.505 1.00 91.44 94 GLY A N 1
ATOM 669 C CA . GLY A 1 94 ? -7.309 -2.345 31.566 1.00 91.44 94 GLY A CA 1
ATOM 670 C C . GLY A 1 94 ? -8.106 -3.548 31.054 1.00 91.44 94 GLY A C 1
ATOM 671 O O . GLY A 1 94 ? -9.085 -3.934 31.683 1.00 91.44 94 GLY A O 1
ATOM 672 N N . ALA A 1 95 ? -7.728 -4.120 29.907 1.00 91.44 95 ALA A N 1
ATOM 673 C CA . ALA A 1 95 ? -8.383 -5.294 29.345 1.00 91.44 95 ALA A CA 1
ATOM 674 C C . ALA A 1 95 ? -7.882 -6.584 30.019 1.00 91.44 95 ALA A C 1
ATOM 676 O O . ALA A 1 95 ? -6.678 -6.842 30.065 1.00 91.44 95 ALA A O 1
ATOM 677 N N . ASP A 1 96 ? -8.809 -7.429 30.481 1.00 89.00 96 ASP A N 1
ATOM 678 C CA . ASP A 1 96 ? -8.493 -8.716 31.127 1.00 89.00 96 ASP A CA 1
ATOM 679 C C . ASP A 1 96 ? -7.984 -9.780 30.141 1.00 89.00 96 ASP A C 1
ATOM 681 O O . ASP A 1 96 ? -7.303 -10.735 30.522 1.00 89.00 96 ASP A O 1
ATOM 685 N N . LYS A 1 97 ? -8.347 -9.634 28.863 1.00 93.06 97 LYS A N 1
ATOM 686 C CA . LYS A 1 97 ? -7.988 -10.541 27.773 1.00 93.06 97 LYS A CA 1
ATOM 687 C C . LYS A 1 97 ? -7.386 -9.763 26.614 1.00 93.06 97 LYS A C 1
ATOM 689 O O . LYS A 1 97 ? -7.805 -8.649 26.310 1.00 93.06 97 LYS A O 1
ATOM 694 N N . LEU A 1 98 ? -6.439 -10.394 25.932 1.00 93.12 98 LEU A N 1
ATOM 695 C CA . LEU A 1 98 ? -5.924 -9.935 24.655 1.00 93.12 98 LEU A CA 1
ATOM 696 C C . LEU A 1 98 ? -6.996 -10.132 23.576 1.00 93.12 98 LEU A C 1
ATOM 698 O O . LEU A 1 98 ? -7.549 -11.223 23.456 1.00 93.12 98 LEU A O 1
ATOM 702 N N . THR A 1 99 ? -7.265 -9.092 22.794 1.00 93.50 99 THR A N 1
ATOM 703 C CA . THR A 1 99 ? -8.217 -9.096 21.671 1.00 93.50 99 THR A CA 1
ATOM 704 C C . THR A 1 99 ? -7.488 -8.906 20.343 1.00 93.50 99 THR A C 1
ATOM 706 O O . THR A 1 99 ? -6.308 -8.524 20.303 1.00 93.50 99 THR A O 1
ATOM 709 N N . ALA A 1 100 ? -8.193 -9.131 19.233 1.00 90.94 100 ALA A N 1
ATOM 710 C CA . ALA A 1 100 ? -7.643 -8.914 17.898 1.00 90.94 100 ALA A CA 1
ATOM 711 C C . ALA A 1 100 ? -7.203 -7.455 17.692 1.00 90.94 100 ALA A C 1
ATOM 713 O O . ALA A 1 100 ? -6.187 -7.201 17.042 1.00 90.94 100 ALA A O 1
ATOM 714 N N . ALA A 1 101 ? -7.900 -6.496 18.312 1.00 90.50 101 ALA A N 1
ATOM 715 C CA . ALA A 1 101 ? -7.587 -5.074 18.200 1.00 90.50 101 ALA A CA 1
ATOM 716 C C . ALA A 1 101 ? -6.193 -4.720 18.751 1.00 90.50 101 ALA A C 1
ATOM 718 O O . ALA A 1 101 ? -5.470 -3.935 18.132 1.00 90.50 101 ALA A O 1
ATOM 719 N N . GLN A 1 102 ? -5.763 -5.312 19.876 1.00 94.06 102 GLN A N 1
ATOM 720 C CA . GLN A 1 102 ? -4.424 -5.035 20.416 1.00 94.06 102 GLN A CA 1
ATOM 721 C C . GLN A 1 102 ? -3.310 -5.692 19.594 1.00 94.06 102 GLN A C 1
ATOM 723 O O . GLN A 1 102 ? -2.232 -5.107 19.459 1.00 94.06 102 GLN A O 1
ATOM 728 N N . LEU A 1 103 ? -3.560 -6.874 19.022 1.00 93.50 103 LEU A N 1
ATOM 729 C CA . LEU A 1 103 ? -2.614 -7.528 18.112 1.00 93.50 103 LEU A CA 1
ATOM 730 C C . LEU A 1 103 ? -2.455 -6.736 16.810 1.00 93.50 103 LEU A C 1
ATOM 732 O O . LEU A 1 103 ? -1.329 -6.510 16.366 1.00 93.50 103 LEU A O 1
ATOM 736 N N . GLU A 1 104 ? -3.557 -6.246 16.241 1.00 90.38 104 GLU A N 1
ATOM 737 C CA . GLU A 1 104 ? -3.537 -5.345 15.086 1.00 90.38 104 GLU A CA 1
ATOM 738 C C . GLU A 1 104 ? -2.800 -4.037 15.399 1.00 90.38 104 GLU A C 1
ATOM 740 O O . GLU A 1 104 ? -1.921 -3.636 14.639 1.00 90.38 104 GLU A O 1
ATOM 745 N N . TYR A 1 105 ? -3.057 -3.422 16.559 1.00 90.38 105 TYR A N 1
ATOM 746 C CA . TYR A 1 105 ? -2.321 -2.235 17.005 1.00 90.38 105 TYR A CA 1
ATOM 747 C C . TYR A 1 105 ? -0.809 -2.489 17.107 1.00 90.38 105 TYR A C 1
ATOM 749 O O . TYR A 1 105 ? -0.001 -1.654 16.692 1.00 90.38 105 TYR A O 1
ATOM 757 N N . ALA A 1 106 ? -0.407 -3.633 17.667 1.00 92.69 106 ALA A N 1
ATOM 758 C CA . ALA A 1 106 ? 1.000 -3.991 17.800 1.00 92.69 106 ALA A CA 1
ATOM 759 C C . ALA A 1 106 ? 1.669 -4.206 16.439 1.00 92.69 106 ALA A C 1
ATOM 761 O O . ALA A 1 106 ? 2.772 -3.706 16.212 1.00 92.69 106 ALA A O 1
ATOM 762 N N . LYS A 1 107 ? 0.979 -4.897 15.528 1.00 90.19 107 LYS A N 1
ATOM 763 C CA . LYS A 1 107 ? 1.416 -5.102 14.147 1.00 90.19 107 LYS A CA 1
ATOM 764 C C . LYS A 1 107 ? 1.622 -3.767 13.430 1.00 90.19 107 LYS A C 1
ATOM 766 O O . LYS A 1 107 ? 2.712 -3.522 12.919 1.00 90.19 107 LYS A O 1
ATOM 771 N N . ASP A 1 108 ? 0.624 -2.882 13.461 1.00 87.31 108 ASP A N 1
ATOM 772 C CA . ASP A 1 108 ? 0.710 -1.548 12.854 1.00 87.31 108 ASP A CA 1
ATOM 773 C C . ASP A 1 108 ? 1.867 -0.742 13.445 1.00 87.31 108 ASP A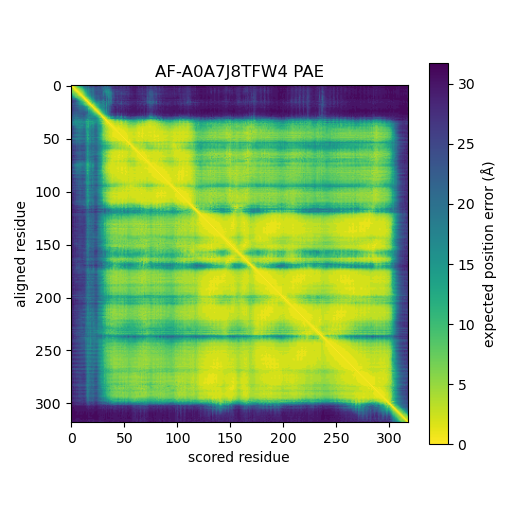 C 1
ATOM 775 O O . ASP A 1 108 ? 2.600 -0.070 12.724 1.00 87.31 108 ASP A O 1
ATOM 779 N N . ARG A 1 109 ? 2.067 -0.822 14.765 1.00 88.00 109 ARG A N 1
ATOM 780 C CA . ARG A 1 109 ? 3.155 -0.113 15.442 1.00 88.00 109 ARG A CA 1
ATOM 781 C C . ARG A 1 109 ? 4.535 -0.595 15.000 1.00 88.00 109 ARG A C 1
ATOM 783 O O . ARG A 1 109 ? 5.443 0.227 14.913 1.00 88.00 109 ARG A O 1
ATOM 790 N N . ILE A 1 110 ? 4.712 -1.893 14.765 1.00 87.81 110 ILE A N 1
ATOM 791 C CA . ILE A 1 110 ? 5.990 -2.445 14.293 1.00 87.81 110 ILE A CA 1
ATOM 792 C C . ILE A 1 110 ? 6.218 -2.075 12.826 1.00 87.81 110 ILE A C 1
ATOM 794 O O . ILE A 1 110 ? 7.310 -1.639 12.478 1.00 87.81 110 ILE A O 1
ATOM 798 N N . LEU A 1 111 ? 5.193 -2.216 11.983 1.00 82.38 111 LEU A N 1
ATOM 799 C CA . LEU A 1 111 ? 5.300 -1.963 10.545 1.00 82.38 111 LEU A CA 1
ATOM 800 C C . LEU A 1 111 ? 5.448 -0.474 10.212 1.00 82.38 111 LEU A C 1
ATOM 802 O O . LEU A 1 111 ? 6.261 -0.105 9.371 1.00 82.38 111 LEU A O 1
ATOM 806 N N . MET A 1 112 ? 4.651 0.378 10.855 1.00 79.19 112 MET A N 1
ATOM 807 C CA . MET A 1 112 ? 4.477 1.786 10.476 1.00 79.19 112 MET A CA 1
ATOM 808 C C . MET A 1 112 ? 5.040 2.760 11.515 1.00 79.19 112 MET A C 1
ATOM 810 O O . MET A 1 112 ? 5.114 3.961 11.267 1.00 79.19 112 MET A O 1
ATOM 814 N N . GLY A 1 113 ? 5.414 2.275 12.699 1.00 83.94 113 GLY A N 1
ATOM 815 C CA . GLY A 1 113 ? 5.798 3.114 13.828 1.00 83.94 113 GLY A CA 1
ATOM 816 C C . GLY A 1 113 ? 4.613 3.577 14.680 1.00 83.94 113 GLY A C 1
ATOM 817 O O . GLY A 1 113 ? 3.454 3.202 14.496 1.00 83.94 113 GLY A O 1
ATOM 818 N N . THR A 1 114 ? 4.912 4.395 15.686 1.00 82.38 114 THR A N 1
ATOM 819 C CA . THR A 1 114 ? 3.917 4.867 16.657 1.00 82.38 114 THR A CA 1
ATOM 820 C C . THR A 1 114 ? 2.939 5.869 16.049 1.00 82.38 114 THR A C 1
ATOM 822 O O . THR A 1 114 ? 3.320 6.731 15.254 1.00 82.38 114 THR A O 1
ATOM 825 N N . GLU A 1 115 ? 1.684 5.782 16.480 1.00 80.44 115 GLU A N 1
ATOM 826 C CA . GLU A 1 115 ? 0.626 6.726 16.121 1.00 80.44 115 GLU A CA 1
ATOM 827 C C . GLU A 1 115 ? 0.906 8.126 16.672 1.00 80.44 115 GLU A C 1
ATOM 829 O O . GLU A 1 115 ? 1.264 8.284 17.843 1.00 80.44 115 GLU A O 1
ATOM 834 N N . ARG A 1 116 ? 0.722 9.152 15.838 1.00 79.69 116 ARG A N 1
ATOM 835 C CA . ARG A 1 116 ? 1.001 10.551 16.187 1.00 79.69 116 ARG A CA 1
ATOM 836 C C . ARG A 1 116 ? -0.284 11.317 16.495 1.00 79.69 116 ARG A C 1
ATOM 838 O O . ARG A 1 116 ? -0.635 12.257 15.790 1.00 79.69 116 ARG A O 1
ATOM 845 N N . LYS A 1 117 ? -0.957 10.950 17.591 1.00 70.56 117 LYS A N 1
ATOM 846 C CA . LYS A 1 117 ? -2.236 11.563 18.016 1.00 70.56 117 LYS A CA 1
ATOM 847 C C . LYS A 1 117 ? -2.173 13.079 18.245 1.00 70.56 117 LYS A C 1
ATOM 849 O O . LYS A 1 117 ? -3.186 13.755 18.154 1.00 70.56 117 LYS A O 1
ATOM 854 N N . THR A 1 118 ? -0.995 13.615 18.562 1.00 71.88 118 THR A N 1
ATOM 855 C CA . THR A 1 118 ? -0.789 15.046 18.842 1.00 71.88 118 THR A CA 1
ATOM 856 C C . THR A 1 118 ? -0.413 15.861 17.607 1.00 71.88 118 THR A C 1
ATOM 858 O O . THR A 1 118 ? -0.168 17.060 17.726 1.00 71.88 118 THR A O 1
ATOM 861 N N . MET A 1 119 ? -0.295 15.236 16.432 1.00 76.69 119 MET A N 1
ATOM 862 C CA . MET A 1 119 ? 0.039 15.960 15.213 1.00 76.69 119 MET A CA 1
ATOM 863 C C . MET A 1 119 ? -1.179 16.753 14.748 1.00 76.69 119 MET A C 1
ATOM 865 O O . MET A 1 119 ? -2.205 16.180 14.391 1.00 76.69 119 MET A O 1
ATOM 869 N N . PHE A 1 120 ? -1.060 18.078 14.750 1.00 73.81 120 PHE A N 1
ATOM 870 C CA . PHE A 1 120 ? -2.099 18.946 14.219 1.00 73.81 120 PHE A CA 1
ATOM 871 C C . PHE A 1 120 ? -2.110 18.846 12.689 1.00 73.81 120 PHE A C 1
ATOM 873 O O . PHE A 1 120 ? -1.167 19.278 12.027 1.00 73.81 120 PHE A O 1
ATOM 880 N N . LEU A 1 121 ? -3.167 18.252 12.140 1.00 79.31 121 LEU A N 1
ATOM 881 C CA . LEU A 1 121 ? -3.439 18.180 10.707 1.00 79.31 121 LEU A CA 1
ATOM 882 C C . LEU A 1 121 ? -4.583 19.136 10.385 1.00 79.31 121 LEU A C 1
ATOM 884 O O . LEU A 1 121 ? -5.624 19.092 11.039 1.00 79.31 121 LEU A O 1
ATOM 888 N N . THR A 1 122 ? -4.397 19.985 9.375 1.00 87.00 122 THR A N 1
ATOM 889 C CA . THR A 1 122 ? -5.487 20.814 8.854 1.00 87.00 122 THR A CA 1
ATOM 890 C C . THR A 1 122 ? -6.546 19.929 8.200 1.00 87.00 122 THR A C 1
ATOM 892 O O . THR A 1 122 ? -6.230 18.874 7.646 1.00 87.00 122 THR A O 1
ATOM 895 N N . GLU A 1 123 ? -7.801 20.375 8.208 1.00 87.50 123 GLU A N 1
ATOM 896 C CA . GLU A 1 123 ? -8.900 19.648 7.557 1.00 87.50 123 GLU A CA 1
ATOM 897 C C . GLU A 1 123 ? -8.653 19.459 6.052 1.00 87.50 123 GLU A C 1
ATOM 899 O O . GLU A 1 123 ? -8.961 18.410 5.494 1.00 87.50 123 GLU A O 1
ATOM 904 N N . GLU A 1 124 ? -7.993 20.420 5.399 1.00 88.31 124 GLU A N 1
ATOM 905 C CA . GLU A 1 124 ? -7.556 20.291 4.004 1.00 88.31 124 GLU A CA 1
ATOM 906 C C . GLU A 1 124 ? -6.537 19.158 3.816 1.00 88.31 124 GLU A C 1
ATOM 908 O O . GLU A 1 124 ? -6.668 18.359 2.890 1.00 88.31 124 GLU A O 1
ATOM 913 N N . SER A 1 125 ? -5.553 19.037 4.714 1.00 88.25 125 SER A N 1
ATOM 914 C CA . SER A 1 125 ? -4.545 17.973 4.655 1.00 88.25 125 SER A CA 1
ATOM 915 C C . SER A 1 125 ? -5.142 16.597 4.958 1.00 88.25 125 SER A C 1
ATOM 917 O O . SER A 1 125 ? -4.788 15.620 4.291 1.00 88.25 125 SER A O 1
ATOM 919 N N . LYS A 1 126 ? -6.080 16.511 5.911 1.00 90.69 126 LYS A N 1
ATOM 920 C CA . LYS A 1 126 ? -6.842 15.281 6.165 1.00 90.69 126 LYS A CA 1
ATOM 921 C C . LYS A 1 126 ? -7.670 14.887 4.950 1.00 90.69 126 LYS A C 1
ATOM 923 O O . LYS A 1 126 ? -7.621 13.733 4.538 1.00 90.69 126 LYS A O 1
ATOM 928 N N . LYS A 1 127 ? -8.376 15.846 4.340 1.00 93.62 127 LYS A N 1
ATOM 929 C CA . LYS A 1 127 ? -9.159 15.624 3.120 1.00 93.62 127 LYS A CA 1
ATOM 930 C C . LYS A 1 127 ? -8.277 15.092 2.002 1.00 93.62 127 LYS A C 1
ATOM 932 O O . LYS A 1 127 ? -8.619 14.083 1.398 1.00 93.62 127 LYS A O 1
ATOM 937 N N . LEU A 1 128 ? -7.131 15.718 1.765 1.00 93.25 128 LEU A N 1
ATOM 938 C CA . LEU A 1 128 ? -6.184 15.272 0.749 1.00 93.25 128 LEU A CA 1
ATOM 939 C C . LEU A 1 128 ? -5.737 13.826 0.983 1.00 93.25 128 LEU A C 1
ATOM 941 O O . LEU A 1 128 ? -5.834 13.001 0.077 1.00 93.25 128 LEU A O 1
ATOM 945 N N . THR A 1 129 ? -5.360 13.505 2.221 1.00 93.69 129 THR A N 1
ATOM 946 C CA . THR A 1 129 ? -4.977 12.145 2.626 1.00 93.69 129 THR A CA 1
ATOM 947 C C . THR A 1 129 ? -6.132 11.158 2.424 1.00 93.69 129 THR A C 1
ATOM 949 O O . THR A 1 129 ? -5.935 10.087 1.866 1.00 93.69 129 THR A O 1
ATOM 952 N N . ALA A 1 130 ? -7.366 11.519 2.782 1.00 95.38 130 ALA A N 1
ATOM 953 C CA . ALA A 1 130 ? -8.530 10.655 2.592 1.00 95.38 130 ALA A CA 1
ATOM 954 C C . ALA A 1 130 ? -8.791 10.314 1.119 1.00 95.38 130 ALA A C 1
ATOM 956 O O . ALA A 1 130 ? -9.069 9.157 0.799 1.00 95.38 130 ALA A O 1
ATOM 957 N N . TYR A 1 131 ? -8.667 11.286 0.211 1.00 96.44 131 TYR A N 1
ATOM 958 C CA . TYR A 1 131 ? -8.783 11.025 -1.228 1.00 96.44 131 TYR A CA 1
ATOM 959 C C . TYR A 1 131 ? -7.610 10.198 -1.761 1.00 96.44 131 TYR A C 1
ATOM 961 O O . TYR A 1 131 ? -7.832 9.304 -2.578 1.00 96.44 131 TYR A O 1
ATOM 969 N N . HIS A 1 132 ? -6.397 10.442 -1.266 1.00 96.19 132 HIS A N 1
ATOM 970 C CA . HIS A 1 132 ? -5.208 9.668 -1.611 1.00 96.19 132 HIS A CA 1
ATOM 971 C C . HIS A 1 132 ? -5.374 8.181 -1.244 1.00 96.19 132 HIS A C 1
ATOM 973 O O . HIS A 1 132 ? -5.317 7.307 -2.112 1.00 96.19 132 HIS A O 1
ATOM 979 N N . GLU A 1 133 ? -5.695 7.883 0.018 1.00 95.81 133 GLU A N 1
ATOM 980 C CA . GLU A 1 133 ? -5.904 6.505 0.481 1.00 95.81 133 GLU A CA 1
ATOM 981 C C . GLU A 1 133 ? -7.115 5.847 -0.196 1.00 95.81 133 GLU A C 1
ATOM 983 O O . GLU A 1 133 ? -7.079 4.668 -0.559 1.00 95.81 133 GLU A O 1
ATOM 988 N N . SER A 1 134 ? -8.182 6.612 -0.453 1.00 96.38 134 SER A N 1
ATOM 989 C CA . SER A 1 134 ? -9.337 6.107 -1.207 1.00 96.38 134 SER A CA 1
ATOM 990 C C . SER A 1 134 ? -8.966 5.717 -2.638 1.00 96.38 134 SER A C 1
ATOM 992 O O . SER A 1 134 ? -9.490 4.730 -3.158 1.00 96.38 134 SER A O 1
ATOM 994 N N . GLY A 1 135 ? -8.036 6.444 -3.264 1.00 96.56 135 GLY A N 1
ATOM 995 C CA . GLY A 1 135 ? -7.467 6.105 -4.564 1.00 96.56 135 GLY A CA 1
ATOM 996 C C . GLY A 1 135 ? -6.815 4.725 -4.557 1.00 96.56 135 GLY A C 1
ATOM 997 O O . GLY A 1 135 ? -7.184 3.865 -5.360 1.00 96.56 135 GLY A O 1
ATOM 998 N N . HIS A 1 136 ? -5.907 4.474 -3.610 1.00 96.62 136 HIS A N 1
ATOM 999 C CA . HIS A 1 136 ? -5.281 3.158 -3.440 1.00 96.62 136 HIS A CA 1
ATOM 1000 C C . HIS A 1 136 ? -6.315 2.050 -3.212 1.00 96.62 136 HIS A C 1
ATOM 1002 O O . HIS A 1 136 ? -6.269 1.011 -3.877 1.00 96.62 136 HIS A O 1
ATOM 1008 N N . ALA A 1 137 ? -7.280 2.278 -2.318 1.00 95.94 137 ALA A N 1
ATOM 1009 C CA . ALA A 1 137 ? -8.303 1.296 -1.981 1.00 95.94 137 ALA A CA 1
ATOM 1010 C C . ALA A 1 137 ? -9.201 0.952 -3.181 1.00 95.94 137 ALA A C 1
ATOM 1012 O O . ALA A 1 137 ? -9.431 -0.219 -3.476 1.00 95.94 137 ALA A O 1
ATOM 1013 N N . ILE A 1 138 ? -9.684 1.940 -3.934 1.00 95.75 138 ILE A N 1
ATOM 1014 C CA . ILE A 1 138 ? -10.570 1.685 -5.080 1.00 95.75 138 ILE A CA 1
ATOM 1015 C C . ILE A 1 138 ? -9.834 0.948 -6.194 1.00 95.75 138 ILE A C 1
ATOM 1017 O O . ILE A 1 138 ? -10.404 0.033 -6.800 1.00 95.75 138 ILE A O 1
ATOM 1021 N N . VAL A 1 139 ? -8.575 1.306 -6.452 1.00 96.56 139 VAL A N 1
ATOM 1022 C CA . VAL A 1 139 ? -7.760 0.609 -7.449 1.00 96.56 139 VAL A CA 1
ATOM 1023 C C . VAL A 1 139 ? -7.507 -0.831 -7.012 1.00 96.56 139 VAL A C 1
ATOM 1025 O O . VAL A 1 139 ? -7.755 -1.749 -7.795 1.00 96.56 139 VAL A O 1
ATOM 1028 N N . ALA A 1 140 ? -7.113 -1.057 -5.758 1.00 95.06 140 ALA A N 1
ATOM 1029 C CA . ALA A 1 140 ? -6.897 -2.397 -5.215 1.00 95.06 140 ALA A CA 1
ATOM 1030 C C . ALA A 1 140 ? -8.167 -3.265 -5.258 1.00 95.06 140 ALA A C 1
ATOM 1032 O O . ALA A 1 140 ? -8.096 -4.453 -5.557 1.00 95.06 140 ALA A O 1
ATOM 1033 N N . PHE A 1 141 ? -9.338 -2.680 -4.997 1.00 93.81 141 PHE A N 1
ATOM 1034 C CA . PHE A 1 141 ? -10.608 -3.407 -4.989 1.00 93.81 141 PHE A CA 1
ATOM 1035 C C . PHE A 1 141 ? -11.087 -3.817 -6.391 1.00 93.81 141 PHE A C 1
ATOM 1037 O O . PHE A 1 141 ? -11.720 -4.865 -6.558 1.00 93.81 141 PHE A O 1
ATOM 1044 N N . ASN A 1 142 ? -10.817 -2.989 -7.403 1.00 92.94 142 ASN A N 1
ATOM 1045 C CA . ASN A 1 142 ? -11.337 -3.186 -8.758 1.00 92.94 142 ASN A CA 1
ATOM 1046 C C . ASN A 1 142 ? -10.332 -3.819 -9.731 1.00 92.94 142 ASN A C 1
ATOM 1048 O O . ASN A 1 142 ? -10.735 -4.238 -10.816 1.00 92.94 142 ASN A O 1
ATOM 1052 N N . THR A 1 143 ? -9.053 -3.912 -9.364 1.00 93.50 143 THR A N 1
ATOM 1053 C CA . THR A 1 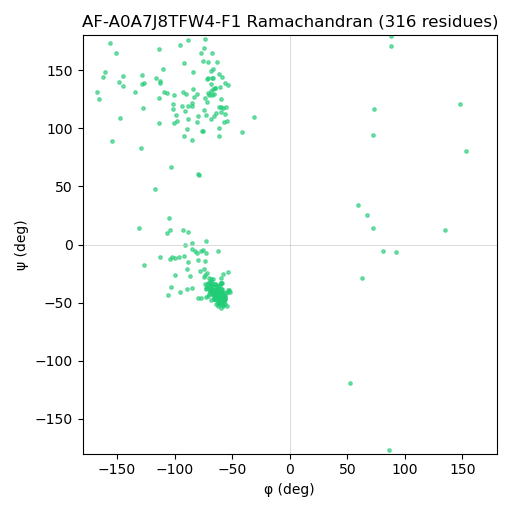143 ? -8.006 -4.450 -10.243 1.00 93.50 143 THR A CA 1
ATOM 1054 C C . THR A 1 143 ? -7.788 -5.937 -9.991 1.00 93.50 143 THR A C 1
ATOM 1056 O O . THR A 1 143 ? -7.394 -6.364 -8.907 1.00 93.50 143 THR A O 1
ATOM 1059 N N . GLU A 1 144 ? -8.013 -6.758 -11.014 1.00 91.56 144 GLU A N 1
ATOM 1060 C CA . GLU A 1 144 ? -7.777 -8.196 -10.915 1.00 91.56 144 GLU A CA 1
ATOM 1061 C C . GLU A 1 144 ? -6.288 -8.518 -10.734 1.00 91.56 144 GLU A C 1
ATOM 1063 O O . GLU A 1 144 ? -5.448 -8.111 -11.533 1.00 91.56 144 GLU A O 1
ATOM 1068 N N . GLY A 1 145 ? -5.968 -9.339 -9.733 1.00 89.06 145 GLY A N 1
ATOM 1069 C CA . GLY A 1 145 ? -4.587 -9.685 -9.385 1.00 89.06 145 GLY A CA 1
ATOM 1070 C C . GLY A 1 145 ? -3.974 -8.775 -8.319 1.00 89.06 145 GLY A C 1
ATOM 1071 O O . GLY A 1 145 ? -2.887 -9.083 -7.835 1.00 89.06 145 GLY A O 1
ATOM 1072 N N . ALA A 1 146 ? -4.660 -7.705 -7.903 1.00 91.38 146 ALA A N 1
ATOM 1073 C CA . ALA A 1 146 ? -4.289 -6.980 -6.696 1.00 91.38 146 ALA A CA 1
ATOM 1074 C C . ALA A 1 146 ? -4.544 -7.847 -5.453 1.00 91.38 146 ALA A C 1
ATOM 1076 O O . ALA A 1 146 ? -5.458 -8.678 -5.419 1.00 91.38 146 ALA A O 1
ATOM 1077 N N . HIS A 1 147 ? -3.735 -7.647 -4.414 1.00 89.81 147 HIS A N 1
ATOM 1078 C CA . HIS A 1 147 ? -3.990 -8.284 -3.128 1.00 89.81 147 HIS A CA 1
ATOM 1079 C C . HIS A 1 147 ? -5.267 -7.708 -2.489 1.00 89.81 147 HIS A C 1
ATOM 1081 O O . HIS A 1 147 ? -5.501 -6.496 -2.581 1.00 89.81 147 HIS A O 1
ATOM 1087 N N . PRO A 1 148 ? -6.070 -8.545 -1.806 1.00 89.56 148 PRO A N 1
ATOM 1088 C CA . PRO A 1 148 ? -7.222 -8.083 -1.045 1.00 89.56 148 PRO A CA 1
ATOM 1089 C C . PRO A 1 148 ? -6.856 -6.994 -0.035 1.00 89.56 148 PRO A C 1
ATOM 1091 O O . PRO A 1 148 ? -5.856 -7.091 0.678 1.00 89.56 148 PRO A O 1
ATOM 1094 N N . ILE A 1 149 ? -7.705 -5.972 0.047 1.00 91.69 149 ILE A N 1
ATOM 1095 C CA . ILE A 1 149 ? -7.599 -4.923 1.062 1.00 91.69 149 ILE A CA 1
ATOM 1096 C C . ILE A 1 149 ? -7.923 -5.525 2.425 1.00 91.69 149 ILE A C 1
ATOM 1098 O O . ILE A 1 149 ? -8.870 -6.302 2.549 1.00 91.69 149 ILE A O 1
ATOM 1102 N N . HIS A 1 150 ? -7.144 -5.135 3.428 1.00 88.56 150 HIS A N 1
ATOM 1103 C CA . HIS A 1 150 ? -7.362 -5.464 4.834 1.00 88.56 150 HIS A CA 1
ATOM 1104 C C . HIS A 1 150 ? -7.894 -4.273 5.624 1.00 88.56 150 HIS A C 1
ATOM 1106 O O . HIS A 1 150 ? -8.814 -4.418 6.423 1.00 88.56 150 HIS A O 1
ATOM 1112 N N . LYS A 1 151 ? -7.315 -3.090 5.396 1.00 90.38 151 LYS A N 1
ATOM 1113 C CA . LYS A 1 151 ? -7.617 -1.873 6.155 1.00 90.38 151 LYS A CA 1
ATOM 1114 C C . LYS A 1 151 ? -7.191 -0.632 5.379 1.00 90.38 151 LYS A C 1
ATOM 1116 O O . LYS A 1 151 ? -6.186 -0.683 4.673 1.00 90.38 151 LYS A O 1
ATOM 1121 N N . ALA A 1 152 ? -7.909 0.470 5.556 1.00 93.19 152 ALA A N 1
ATOM 1122 C CA . ALA A 1 152 ? -7.493 1.804 5.130 1.00 93.19 152 ALA A CA 1
ATOM 1123 C C . ALA A 1 152 ? -7.576 2.767 6.319 1.00 93.19 152 ALA A C 1
ATOM 1125 O O . ALA A 1 152 ? -8.524 2.691 7.097 1.00 93.19 152 ALA A O 1
ATOM 1126 N N . THR A 1 153 ? -6.596 3.653 6.485 1.00 91.06 153 THR A N 1
ATOM 1127 C CA . THR A 1 153 ? -6.582 4.644 7.572 1.00 91.06 153 THR A CA 1
ATOM 1128 C C . THR A 1 153 ? -5.968 5.958 7.115 1.00 91.06 153 THR A C 1
ATOM 1130 O O . THR A 1 153 ? -5.014 5.954 6.342 1.00 91.06 153 THR A O 1
ATOM 1133 N N . ILE A 1 154 ? -6.490 7.073 7.623 1.00 91.19 154 ILE A N 1
ATOM 1134 C CA . ILE A 1 154 ? -5.925 8.423 7.447 1.00 91.19 154 ILE A CA 1
ATOM 1135 C C . ILE A 1 154 ? -5.214 8.915 8.715 1.00 91.19 154 ILE A C 1
ATOM 1137 O O . ILE A 1 154 ? -4.925 10.103 8.861 1.00 91.19 154 ILE A O 1
ATOM 1141 N N . MET A 1 155 ? -4.976 8.008 9.666 1.00 86.94 155 MET A N 1
ATOM 1142 C CA . MET A 1 155 ? -4.302 8.331 10.915 1.00 86.94 155 MET A CA 1
ATOM 1143 C C . MET A 1 155 ? -2.783 8.306 10.732 1.00 86.94 155 MET A C 1
ATOM 1145 O O . MET A 1 155 ? -2.224 7.285 10.317 1.00 86.94 155 MET A O 1
ATOM 1149 N N . PRO A 1 156 ? -2.072 9.381 11.115 1.00 84.00 156 PRO A N 1
ATOM 1150 C CA . PRO A 1 156 ? -0.637 9.472 10.908 1.00 84.00 156 PRO A CA 1
ATOM 1151 C C . PRO A 1 156 ? 0.125 8.502 11.819 1.00 84.00 156 PRO A C 1
ATOM 1153 O O . PRO A 1 156 ? -0.008 8.520 13.050 1.00 84.00 156 PRO A O 1
ATOM 1156 N N . ARG A 1 157 ? 1.010 7.697 11.224 1.00 82.88 157 ARG A N 1
ATOM 1157 C CA . ARG A 1 157 ? 1.890 6.745 11.925 1.00 82.88 157 ARG A CA 1
ATOM 1158 C C . ARG A 1 157 ? 3.307 6.845 11.381 1.00 82.88 157 ARG A C 1
ATOM 1160 O O . ARG A 1 157 ? 3.498 6.847 10.170 1.00 82.88 157 ARG A O 1
ATOM 1167 N N . GLY A 1 158 ? 4.294 6.953 12.271 1.00 79.94 158 GLY A N 1
ATOM 1168 C CA . GLY A 1 158 ? 5.698 7.094 11.866 1.00 79.94 158 GLY A CA 1
ATOM 1169 C C . GLY A 1 158 ? 5.898 8.233 10.861 1.00 79.94 158 GLY A C 1
ATOM 1170 O O . GLY A 1 158 ? 5.599 9.380 11.180 1.00 79.94 158 GLY A O 1
ATOM 1171 N N . SER A 1 159 ? 6.392 7.925 9.659 1.00 76.38 159 SER A N 1
ATOM 1172 C CA . SER A 1 159 ? 6.536 8.880 8.547 1.00 76.38 159 SER A CA 1
ATOM 1173 C C . SER A 1 159 ? 5.295 9.001 7.651 1.00 76.38 159 SER A C 1
ATOM 1175 O O . SER A 1 159 ? 5.198 9.975 6.908 1.00 76.38 159 SER A O 1
ATOM 1177 N N . ALA A 1 160 ? 4.343 8.069 7.730 1.00 78.25 160 ALA A N 1
ATOM 1178 C CA . ALA A 1 160 ? 3.138 8.046 6.905 1.00 78.25 160 ALA A CA 1
ATOM 1179 C C . ALA A 1 160 ? 2.022 8.944 7.478 1.00 78.25 160 ALA A C 1
ATOM 1181 O O . ALA A 1 160 ? 1.910 9.132 8.699 1.00 78.25 160 ALA A O 1
ATOM 1182 N N . LEU A 1 161 ? 1.204 9.510 6.585 1.00 81.56 161 LEU A N 1
ATOM 1183 C CA . LEU A 1 161 ? 0.017 10.316 6.919 1.00 81.56 161 LEU A CA 1
ATOM 1184 C C . LEU A 1 161 ? -1.288 9.516 6.805 1.00 81.56 161 LEU A C 1
ATOM 1186 O O . LEU A 1 161 ? -2.230 9.809 7.527 1.00 81.56 161 LEU A O 1
ATOM 1190 N N . GLY A 1 162 ? -1.298 8.481 5.970 1.00 84.25 162 GLY A N 1
ATOM 1191 C CA . GLY A 1 162 ? -2.346 7.479 5.820 1.00 84.25 162 GLY A CA 1
ATOM 1192 C C . GLY A 1 162 ? -1.737 6.197 5.246 1.00 84.25 162 GLY A C 1
ATOM 1193 O O . GLY A 1 162 ? -0.534 6.163 4.963 1.00 84.25 162 GLY A O 1
ATOM 1194 N N . MET A 1 163 ? -2.523 5.122 5.173 1.00 87.69 163 MET A N 1
ATOM 1195 C CA . MET A 1 163 ? -2.122 3.898 4.475 1.00 87.69 163 MET A CA 1
ATOM 1196 C C . MET A 1 163 ? -3.312 2.992 4.147 1.00 87.69 163 MET A C 1
ATOM 1198 O O . MET A 1 163 ? -4.197 2.770 4.982 1.00 87.69 163 MET A O 1
ATOM 1202 N N . VAL A 1 164 ? -3.238 2.332 2.990 1.00 89.06 164 VAL A N 1
ATOM 1203 C CA . VAL A 1 164 ? -4.024 1.139 2.656 1.00 89.06 164 VAL A CA 1
ATOM 1204 C C . VAL A 1 164 ? -3.171 -0.119 2.810 1.00 89.06 164 VAL A C 1
ATOM 1206 O O . VAL A 1 164 ? -2.193 -0.331 2.099 1.00 89.06 164 VAL A O 1
ATOM 1209 N N . THR A 1 165 ? -3.559 -0.999 3.730 1.00 87.19 165 THR A N 1
ATOM 1210 C CA . THR A 1 165 ? -2.914 -2.302 3.919 1.00 87.19 165 THR A CA 1
ATOM 1211 C C . THR A 1 165 ? -3.591 -3.361 3.057 1.00 87.19 165 THR A C 1
ATOM 1213 O O . THR A 1 165 ? -4.809 -3.547 3.123 1.00 87.19 165 THR A O 1
ATOM 1216 N N . GLN A 1 166 ? -2.790 -4.114 2.302 1.00 88.31 166 GLN A N 1
ATOM 1217 C CA . GLN A 1 166 ? -3.238 -5.279 1.542 1.00 88.31 166 GLN A CA 1
ATOM 1218 C C . GLN A 1 166 ? -2.635 -6.558 2.126 1.00 88.31 166 GLN A C 1
ATOM 1220 O O . GLN A 1 166 ? -1.460 -6.581 2.492 1.00 88.31 166 GLN A O 1
ATOM 1225 N N . LEU A 1 167 ? -3.421 -7.633 2.183 1.00 82.88 167 LEU A N 1
ATOM 1226 C CA . LEU A 1 167 ? -2.967 -8.932 2.678 1.00 82.88 167 LEU A CA 1
ATOM 1227 C C . LEU A 1 167 ? -2.956 -9.977 1.560 1.00 82.88 167 LEU A C 1
ATOM 1229 O O . LEU A 1 167 ? -3.995 -10.208 0.936 1.00 82.88 167 LEU A O 1
ATOM 1233 N N . PRO A 1 168 ? -1.821 -10.658 1.319 1.00 79.56 168 PRO A N 1
ATOM 1234 C CA . PRO A 1 168 ? -1.789 -11.817 0.439 1.00 79.56 168 PRO A CA 1
ATOM 1235 C C . PRO A 1 168 ? -2.738 -12.914 0.941 1.00 79.56 168 PRO A C 1
ATOM 1237 O O . PRO A 1 168 ? -2.877 -13.149 2.144 1.00 79.56 168 PRO A O 1
ATOM 1240 N N . SER A 1 169 ? -3.379 -13.628 0.013 1.00 71.31 169 SER A N 1
ATOM 1241 C CA . SER A 1 169 ? -4.235 -14.773 0.371 1.00 71.31 169 SER A CA 1
ATOM 1242 C C . SER A 1 169 ? -3.417 -16.000 0.803 1.00 71.31 169 SER A C 1
ATOM 1244 O O . SER A 1 169 ? -3.895 -16.814 1.593 1.00 71.31 169 SER A O 1
ATOM 1246 N N . SER A 1 170 ? -2.178 -16.102 0.323 1.00 67.50 170 SER A N 1
ATOM 1247 C CA . SER A 1 170 ? -1.201 -17.150 0.628 1.00 67.50 170 SER A CA 1
ATOM 1248 C C . SER A 1 170 ? 0.220 -16.595 0.511 1.00 67.50 170 SER A C 1
ATOM 1250 O O . SER A 1 170 ? 0.415 -15.552 -0.113 1.00 67.50 170 SER A O 1
ATOM 1252 N N . ASP A 1 171 ? 1.211 -17.306 1.055 1.00 66.44 171 ASP A N 1
ATOM 1253 C CA . ASP A 1 171 ? 2.614 -17.026 0.740 1.00 66.44 171 ASP A CA 1
ATOM 1254 C C . ASP A 1 171 ? 2.871 -17.344 -0.735 1.00 66.44 171 ASP A C 1
ATOM 1256 O O . ASP A 1 171 ? 2.816 -18.497 -1.166 1.00 66.44 171 ASP A O 1
ATOM 1260 N N . GLU A 1 172 ? 3.106 -16.303 -1.526 1.00 68.50 172 GLU A N 1
ATOM 1261 C CA . GLU A 1 172 ? 3.448 -16.440 -2.935 1.00 68.50 172 GLU A CA 1
ATOM 1262 C C . GLU A 1 172 ? 4.954 -16.661 -3.075 1.00 68.50 172 GLU A C 1
ATOM 1264 O O . GLU A 1 172 ? 5.754 -15.803 -2.709 1.00 68.50 172 GLU A O 1
ATOM 1269 N N . THR A 1 173 ? 5.359 -17.797 -3.647 1.00 73.00 173 THR A N 1
ATOM 1270 C CA . THR A 1 173 ? 6.769 -18.046 -4.000 1.00 73.00 173 THR A CA 1
ATOM 1271 C C . THR A 1 173 ? 7.179 -17.331 -5.287 1.00 73.00 173 THR A C 1
ATOM 1273 O O . THR A 1 173 ? 8.360 -17.106 -5.530 1.00 73.00 173 THR A O 1
ATOM 1276 N N . SER A 1 174 ? 6.207 -17.001 -6.139 1.00 82.06 174 SER A N 1
ATOM 1277 C CA . SER A 1 174 ? 6.404 -16.314 -7.413 1.00 82.06 174 SER A CA 1
ATOM 1278 C C . SER A 1 174 ? 5.199 -15.439 -7.729 1.00 82.06 174 SER A C 1
ATOM 1280 O O . SER A 1 174 ? 4.065 -15.883 -7.556 1.00 82.06 174 SER A O 1
ATOM 1282 N N . THR A 1 175 ? 5.440 -14.243 -8.261 1.00 89.38 175 THR A N 1
ATOM 1283 C CA . THR A 1 175 ? 4.390 -13.286 -8.629 1.00 89.38 175 THR A CA 1
ATOM 1284 C C . THR A 1 175 ? 4.280 -13.177 -10.152 1.00 89.38 175 THR A C 1
ATOM 1286 O O . THR A 1 175 ? 5.276 -13.026 -10.859 1.00 89.38 175 THR A O 1
ATOM 1289 N N . SER A 1 176 ? 3.058 -13.264 -10.677 1.00 92.88 176 SER A N 1
ATOM 1290 C CA . SER A 1 176 ? 2.785 -13.174 -12.118 1.00 92.88 176 SER A CA 1
ATOM 1291 C C . SER A 1 176 ? 2.884 -11.738 -12.650 1.00 92.88 176 SER A C 1
ATOM 1293 O O . SER A 1 176 ? 2.661 -10.775 -11.916 1.00 92.88 176 SER A O 1
ATOM 1295 N N . LYS A 1 177 ? 3.106 -11.576 -13.966 1.00 93.88 177 LYS A N 1
ATOM 1296 C CA . LYS A 1 177 ? 3.078 -10.256 -14.635 1.00 93.88 177 LYS A CA 1
ATOM 1297 C C . LYS A 1 177 ? 1.777 -9.494 -14.352 1.00 93.88 177 LYS A C 1
ATOM 1299 O O . LYS A 1 177 ? 1.825 -8.297 -14.100 1.00 93.88 177 LYS A O 1
ATOM 1304 N N . LYS A 1 178 ? 0.627 -10.185 -14.327 1.00 94.50 178 LYS A N 1
ATOM 1305 C CA . LYS A 1 178 ? -0.683 -9.584 -14.014 1.00 94.50 178 LYS A CA 1
ATOM 1306 C C . LYS A 1 178 ? -0.716 -8.979 -12.608 1.00 94.50 178 LYS A C 1
ATOM 1308 O O . LYS A 1 178 ? -1.187 -7.862 -12.442 1.00 94.50 178 LYS A O 1
ATOM 1313 N N . GLN A 1 179 ? -0.182 -9.684 -11.614 1.00 93.81 179 GLN A N 1
ATOM 1314 C CA . GLN A 1 179 ? -0.126 -9.191 -10.236 1.00 93.81 179 GLN A CA 1
ATOM 1315 C C . GLN A 1 179 ? 0.857 -8.026 -10.080 1.00 93.81 179 GLN A C 1
ATOM 1317 O O . GLN A 1 179 ? 0.558 -7.072 -9.369 1.00 93.81 179 GLN A O 1
ATOM 1322 N N . LEU A 1 180 ? 2.006 -8.060 -10.766 1.00 95.06 180 LEU A N 1
ATOM 1323 C CA . LEU A 1 180 ? 2.963 -6.946 -10.745 1.00 95.06 180 LEU A CA 1
ATOM 1324 C C . LEU A 1 180 ? 2.376 -5.688 -11.400 1.00 95.06 180 LEU A C 1
ATOM 1326 O O . LEU A 1 180 ? 2.492 -4.604 -10.838 1.00 95.06 180 LEU A O 1
ATOM 1330 N N . LEU A 1 181 ? 1.668 -5.839 -12.525 1.00 96.50 181 LEU A N 1
ATOM 1331 C CA . LEU A 1 181 ? 0.921 -4.740 -13.147 1.00 96.50 181 LEU A CA 1
ATOM 1332 C C . LEU A 1 181 ? -0.170 -4.197 -12.216 1.00 96.50 181 LEU A C 1
ATOM 1334 O O . LEU A 1 181 ? -0.296 -2.987 -12.079 1.00 96.50 181 LEU A O 1
ATOM 1338 N N . ALA A 1 182 ? -0.904 -5.068 -11.519 1.00 96.06 182 ALA A N 1
ATOM 1339 C CA . ALA A 1 182 ? -1.904 -4.635 -10.548 1.00 96.06 182 ALA A CA 1
ATOM 1340 C C . ALA A 1 182 ? -1.283 -3.865 -9.368 1.00 96.06 182 ALA A C 1
ATOM 1342 O O . ALA A 1 182 ? -1.865 -2.892 -8.898 1.00 96.06 182 ALA A O 1
ATOM 1343 N N . ARG A 1 183 ? -0.087 -4.255 -8.903 1.00 95.06 183 ARG A N 1
ATOM 1344 C CA . ARG A 1 183 ? 0.658 -3.507 -7.875 1.00 95.06 183 ARG A CA 1
ATOM 1345 C C . ARG A 1 183 ? 1.109 -2.135 -8.385 1.00 95.06 183 ARG A C 1
ATOM 1347 O O . ARG A 1 183 ? 0.963 -1.164 -7.652 1.00 95.06 183 ARG A O 1
ATOM 1354 N N . LEU A 1 184 ? 1.581 -2.038 -9.633 1.00 96.62 184 LEU A N 1
ATOM 1355 C CA . LEU A 1 184 ? 1.887 -0.746 -10.265 1.00 96.62 184 LEU A CA 1
ATOM 1356 C C . LEU A 1 184 ? 0.654 0.160 -10.325 1.00 96.62 184 LEU A C 1
ATOM 1358 O O . LEU A 1 184 ? 0.747 1.337 -9.986 1.00 96.62 184 LEU A O 1
ATOM 1362 N N . ASP A 1 185 ? -0.495 -0.394 -10.717 1.00 97.62 185 ASP A N 1
ATOM 1363 C CA . ASP A 1 185 ? -1.755 0.347 -10.763 1.00 97.62 185 ASP A CA 1
ATOM 1364 C C . ASP A 1 185 ? -2.120 0.863 -9.358 1.00 97.62 185 ASP A C 1
ATOM 1366 O O . ASP A 1 185 ? -2.424 2.044 -9.189 1.00 97.62 185 ASP A O 1
ATOM 1370 N N . VAL A 1 186 ? -2.010 0.024 -8.319 1.00 96.62 186 VAL A N 1
ATOM 1371 C CA . VAL A 1 186 ? -2.265 0.448 -6.932 1.00 96.62 186 VAL A CA 1
ATOM 1372 C C . VAL A 1 186 ? -1.336 1.584 -6.513 1.00 96.62 186 VAL A C 1
ATOM 1374 O O . VAL A 1 186 ? -1.843 2.562 -5.977 1.00 96.62 186 VAL A O 1
ATOM 1377 N N . CYS A 1 187 ? -0.030 1.528 -6.794 1.00 96.38 187 CYS A N 1
ATOM 1378 C CA . CYS A 1 187 ? 0.899 2.616 -6.455 1.00 96.38 187 CYS A CA 1
ATOM 1379 C C . CYS A 1 187 ? 0.530 3.957 -7.117 1.00 96.38 187 CYS A C 1
ATOM 1381 O O . CYS A 1 187 ? 0.786 5.016 -6.557 1.00 96.38 187 CYS A O 1
ATOM 1383 N N . MET A 1 188 ? -0.110 3.942 -8.289 1.00 96.62 188 MET A N 1
ATOM 1384 C CA . MET A 1 188 ? -0.560 5.173 -8.954 1.00 96.62 188 MET A CA 1
ATOM 1385 C C . MET A 1 188 ? -1.873 5.729 -8.380 1.00 96.62 188 MET A C 1
ATOM 1387 O O . MET A 1 188 ? -2.227 6.874 -8.669 1.00 96.62 188 MET A O 1
ATOM 1391 N N . GLY A 1 189 ? -2.594 4.945 -7.572 1.00 96.25 189 GLY A N 1
ATOM 1392 C CA . GLY A 1 189 ? -3.930 5.263 -7.065 1.00 96.25 189 GLY A CA 1
ATOM 1393 C C . GLY A 1 189 ? -4.020 6.602 -6.338 1.00 96.25 189 GLY A C 1
ATOM 1394 O O . GLY A 1 189 ? -4.851 7.430 -6.712 1.00 96.25 189 GLY A O 1
ATOM 1395 N N . GLY A 1 190 ? -3.155 6.837 -5.347 1.00 95.38 190 GLY A N 1
ATOM 1396 C CA . GLY A 1 190 ? -3.185 8.056 -4.537 1.00 95.38 190 GLY A CA 1
ATOM 1397 C C . GLY A 1 190 ? -2.930 9.327 -5.346 1.00 95.38 190 GLY A C 1
ATOM 1398 O O . GLY A 1 190 ? -3.759 10.238 -5.356 1.00 95.38 190 GLY A O 1
ATOM 1399 N N . ARG A 1 191 ? -1.842 9.354 -6.130 1.00 95.19 191 ARG A N 1
ATOM 1400 C CA . ARG A 1 191 ? -1.501 10.487 -7.015 1.00 95.19 191 ARG A CA 1
ATOM 1401 C C . ARG A 1 191 ? -2.626 10.813 -7.997 1.00 95.19 191 ARG A C 1
ATOM 1403 O O . ARG A 1 191 ? -2.959 11.980 -8.189 1.00 95.19 191 ARG A O 1
ATOM 1410 N N . VAL A 1 192 ? -3.187 9.798 -8.655 1.00 97.06 192 VAL A N 1
ATOM 1411 C CA . VAL A 1 192 ? -4.245 10.012 -9.649 1.00 97.06 192 VAL A CA 1
ATOM 1412 C C . VAL A 1 192 ? -5.529 10.503 -8.981 1.00 97.06 192 VAL A C 1
ATOM 1414 O O . VAL A 1 192 ? -6.198 11.371 -9.539 1.00 97.06 192 VAL A O 1
ATOM 1417 N N . ALA A 1 193 ? -5.868 9.995 -7.794 1.00 96.50 193 ALA A N 1
ATOM 1418 C CA . ALA A 1 193 ? -7.014 10.483 -7.032 1.00 96.50 193 ALA A CA 1
ATOM 1419 C C . ALA A 1 193 ? -6.851 11.960 -6.643 1.00 96.50 193 ALA A C 1
ATOM 1421 O O . ALA A 1 193 ? -7.784 12.738 -6.839 1.00 96.50 193 ALA A O 1
ATOM 1422 N N . GLU A 1 194 ? -5.665 12.364 -6.174 1.00 94.44 194 GLU A N 1
ATOM 1423 C CA . GLU A 1 194 ? -5.366 13.773 -5.896 1.00 94.44 194 GLU A CA 1
ATOM 1424 C C . GLU A 1 194 ? -5.559 14.648 -7.139 1.00 94.44 194 GLU A C 1
ATOM 1426 O O . GLU A 1 194 ? -6.264 15.654 -7.085 1.00 94.44 194 GLU A O 1
ATOM 1431 N N . GLU A 1 195 ? -4.983 14.246 -8.275 1.00 95.19 195 GLU A N 1
ATOM 1432 C CA . GLU A 1 195 ? -5.073 15.020 -9.515 1.00 95.19 195 GLU A CA 1
ATOM 1433 C C . GLU A 1 195 ? -6.519 15.180 -9.999 1.00 95.19 195 GLU A C 1
ATOM 1435 O O . GLU A 1 195 ? -6.894 16.253 -10.470 1.00 95.19 195 GLU A O 1
ATOM 1440 N N . LEU A 1 196 ? -7.333 14.125 -9.911 1.00 95.06 196 LEU A N 1
ATOM 1441 C CA . LEU A 1 196 ? -8.718 14.166 -10.383 1.00 95.06 196 LEU A CA 1
ATOM 1442 C C . LEU A 1 196 ? -9.599 15.093 -9.542 1.00 95.06 196 LEU A C 1
ATOM 1444 O O . LEU A 1 196 ? -10.497 15.723 -10.093 1.00 95.06 196 LEU A O 1
ATOM 1448 N N . ILE A 1 197 ? -9.348 15.170 -8.234 1.00 95.56 197 ILE A N 1
ATOM 1449 C CA . ILE A 1 197 ? -10.213 15.883 -7.289 1.00 95.56 197 ILE A CA 1
ATOM 1450 C C . ILE A 1 197 ? -9.727 17.307 -7.023 1.00 95.56 197 ILE A C 1
ATOM 1452 O O . ILE A 1 197 ? -10.541 18.226 -6.948 1.00 95.56 197 ILE A O 1
ATOM 1456 N N . PHE A 1 198 ? -8.416 17.501 -6.884 1.00 93.19 198 PHE A N 1
ATOM 1457 C CA . PHE A 1 198 ? -7.823 18.796 -6.544 1.00 93.19 198 PHE A CA 1
ATOM 1458 C C . PHE A 1 198 ? -7.175 19.491 -7.746 1.00 93.19 198 PHE A C 1
ATOM 1460 O O . PHE A 1 198 ? -6.891 20.682 -7.674 1.00 93.19 198 PHE A O 1
ATOM 1467 N N . GLY A 1 199 ? -6.981 18.794 -8.868 1.00 92.25 199 GLY A N 1
ATOM 1468 C CA . GLY A 1 199 ? -6.330 19.336 -10.060 1.00 92.25 199 GLY A CA 1
ATOM 1469 C C . GLY A 1 199 ? -4.807 19.168 -10.053 1.00 92.25 199 GLY A C 1
ATOM 1470 O O . GLY A 1 199 ? -4.196 18.778 -9.060 1.00 92.25 199 GLY A O 1
ATOM 1471 N N . GLN A 1 200 ? -4.175 19.461 -11.195 1.00 89.81 200 GLN A N 1
ATOM 1472 C CA . GLN A 1 200 ? -2.739 19.213 -11.403 1.00 89.81 200 GLN A CA 1
ATOM 1473 C C . GLN A 1 200 ? -1.826 20.091 -10.543 1.00 89.81 200 GLN A C 1
ATOM 1475 O O . GLN A 1 200 ? -0.777 19.624 -10.102 1.00 89.81 200 GLN A O 1
ATOM 1480 N N . ASP A 1 201 ? -2.239 21.326 -10.266 1.00 89.50 201 ASP A N 1
ATOM 1481 C CA . ASP A 1 201 ? -1.444 22.275 -9.478 1.00 89.50 201 ASP A CA 1
ATOM 1482 C C . ASP A 1 201 ? -1.426 21.936 -7.978 1.00 89.50 201 ASP A C 1
ATOM 1484 O O . ASP A 1 201 ? -0.591 22.445 -7.233 1.00 89.50 201 ASP A O 1
ATOM 1488 N N . HIS A 1 202 ? -2.323 21.049 -7.537 1.00 86.25 202 HIS A N 1
ATOM 1489 C CA . HIS A 1 202 ? -2.494 20.665 -6.136 1.00 86.25 202 HIS A CA 1
AT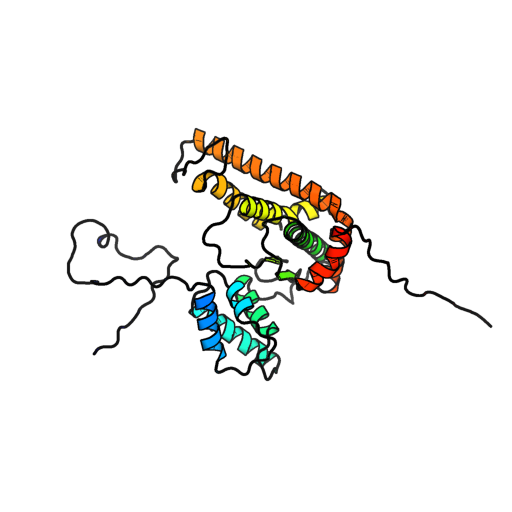OM 1490 C C . HIS A 1 202 ? -1.960 19.266 -5.815 1.00 86.25 202 HIS A C 1
ATOM 1492 O O . HIS A 1 202 ? -2.181 18.761 -4.714 1.00 86.25 202 HIS A O 1
ATOM 1498 N N . ILE A 1 203 ? -1.240 18.638 -6.748 1.00 88.69 203 ILE A N 1
ATOM 1499 C CA . ILE A 1 203 ? -0.621 17.342 -6.485 1.00 88.69 203 ILE A CA 1
ATOM 1500 C C . ILE A 1 203 ? 0.511 17.504 -5.468 1.00 88.69 203 ILE A C 1
ATOM 1502 O O . ILE A 1 203 ? 1.390 18.356 -5.619 1.00 88.69 203 ILE A O 1
ATOM 1506 N N . THR A 1 204 ? 0.526 16.645 -4.453 1.00 88.44 204 THR A N 1
ATOM 1507 C CA . THR A 1 204 ? 1.456 16.774 -3.331 1.00 88.44 204 THR A CA 1
ATOM 1508 C C . THR A 1 204 ? 2.719 15.930 -3.477 1.00 88.44 204 THR A C 1
ATOM 1510 O O . THR A 1 204 ? 2.865 15.072 -4.353 1.00 88.44 204 THR A O 1
ATOM 1513 N N . THR A 1 205 ? 3.661 16.161 -2.561 1.00 87.62 205 THR A N 1
ATOM 1514 C CA . THR A 1 205 ? 4.838 15.310 -2.355 1.00 87.62 205 THR A CA 1
ATOM 1515 C C . THR A 1 205 ? 4.522 14.013 -1.598 1.00 87.62 205 THR A C 1
ATOM 1517 O O . THR A 1 205 ? 5.408 13.162 -1.482 1.00 87.62 205 THR A O 1
ATOM 1520 N N . GLY A 1 206 ? 3.283 13.828 -1.117 1.00 84.00 206 GLY A N 1
ATOM 1521 C CA . GLY A 1 206 ? 2.845 12.634 -0.385 1.00 84.00 206 GLY A CA 1
ATOM 1522 C C . GLY A 1 206 ? 3.001 11.348 -1.196 1.00 84.00 206 GLY A C 1
ATOM 1523 O O . GLY A 1 206 ? 3.513 10.362 -0.681 1.00 84.00 206 GLY A O 1
ATOM 1524 N N . ALA A 1 207 ? 2.731 11.409 -2.502 1.00 89.62 207 ALA A N 1
ATOM 1525 C CA . ALA A 1 207 ? 2.859 10.275 -3.422 1.00 89.62 207 ALA A CA 1
ATOM 1526 C C . ALA A 1 207 ? 4.310 9.863 -3.760 1.00 89.62 207 ALA A C 1
ATOM 1528 O O . ALA A 1 207 ? 4.537 9.010 -4.618 1.00 89.62 207 ALA A O 1
ATOM 1529 N N . SER A 1 208 ? 5.324 10.503 -3.164 1.00 91.00 208 SER A N 1
ATOM 1530 C CA . SER A 1 208 ? 6.735 10.230 -3.481 1.00 91.00 208 SER A CA 1
ATOM 1531 C C . SER A 1 208 ? 7.151 8.792 -3.164 1.00 91.00 208 SER A C 1
ATOM 1533 O O . SER A 1 208 ? 7.868 8.184 -3.960 1.00 91.00 208 SER A O 1
ATOM 1535 N N . SER A 1 209 ? 6.674 8.235 -2.046 1.00 90.25 209 SER A N 1
ATOM 1536 C CA . SER A 1 209 ? 6.944 6.844 -1.671 1.00 90.25 209 SER A CA 1
ATOM 1537 C C . SER A 1 209 ? 6.329 5.870 -2.674 1.00 90.25 209 SER A C 1
ATOM 1539 O O . SER A 1 209 ? 7.006 4.945 -3.117 1.00 90.25 209 SER A O 1
ATOM 1541 N N . ASP A 1 210 ? 5.086 6.107 -3.099 1.00 94.38 210 ASP A N 1
ATOM 1542 C CA . ASP A 1 210 ? 4.404 5.220 -4.046 1.00 94.38 210 ASP A CA 1
ATOM 1543 C C . ASP A 1 210 ? 5.061 5.249 -5.422 1.00 94.38 210 ASP A C 1
ATOM 1545 O O . ASP A 1 210 ? 5.239 4.206 -6.050 1.00 94.38 210 ASP A O 1
ATOM 1549 N N . LEU A 1 211 ? 5.490 6.431 -5.879 1.00 94.75 211 LEU A N 1
ATOM 1550 C CA . LEU A 1 211 ? 6.237 6.579 -7.128 1.00 94.75 211 LEU A CA 1
ATOM 1551 C C . LEU A 1 211 ? 7.596 5.881 -7.068 1.00 94.75 211 LEU A C 1
ATOM 1553 O O . LEU A 1 211 ? 8.011 5.274 -8.058 1.00 94.75 211 LEU A O 1
ATOM 1557 N N . HIS A 1 212 ? 8.283 5.946 -5.928 1.00 95.38 212 HIS A N 1
ATOM 1558 C CA . HIS A 1 212 ? 9.536 5.228 -5.727 1.00 95.38 212 HIS A CA 1
ATOM 1559 C C . HIS A 1 212 ? 9.314 3.714 -5.821 1.00 95.38 212 HIS A C 1
ATOM 1561 O O . HIS A 1 212 ? 9.930 3.068 -6.668 1.00 95.38 212 HIS A O 1
ATOM 1567 N N . THR A 1 213 ? 8.357 3.172 -5.061 1.00 94.38 213 THR A N 1
ATOM 1568 C CA . THR A 1 213 ? 8.001 1.746 -5.108 1.00 94.38 213 THR A CA 1
ATOM 1569 C C . THR A 1 213 ? 7.550 1.308 -6.502 1.00 94.38 213 THR A C 1
ATOM 1571 O O . THR A 1 213 ? 7.978 0.259 -6.984 1.00 94.38 213 THR A O 1
ATOM 1574 N N . ALA A 1 214 ? 6.737 2.111 -7.194 1.00 96.75 214 ALA A N 1
ATOM 1575 C CA . ALA A 1 214 ? 6.317 1.818 -8.561 1.00 96.75 214 ALA A CA 1
ATOM 1576 C C . ALA A 1 214 ? 7.511 1.770 -9.524 1.00 96.75 214 ALA A C 1
ATOM 1578 O O . ALA A 1 214 ? 7.594 0.879 -10.368 1.00 96.75 214 ALA A O 1
ATOM 1579 N N . THR A 1 215 ? 8.451 2.707 -9.387 1.00 96.75 215 THR A N 1
ATOM 1580 C CA . THR A 1 215 ? 9.646 2.775 -10.236 1.00 96.75 215 THR A CA 1
ATOM 1581 C C . THR A 1 215 ? 10.550 1.567 -10.018 1.00 96.75 215 THR A C 1
ATOM 1583 O O . THR A 1 215 ? 10.947 0.928 -10.991 1.00 96.75 215 THR A O 1
ATOM 1586 N N . GLU A 1 216 ? 10.822 1.200 -8.764 1.00 96.56 216 GLU A N 1
ATOM 1587 C CA . GLU A 1 216 ? 11.611 0.007 -8.437 1.00 96.56 216 GLU A CA 1
ATOM 1588 C C . GLU A 1 216 ? 10.944 -1.271 -8.956 1.00 96.56 216 GLU A C 1
ATOM 1590 O O . GLU A 1 216 ? 11.602 -2.131 -9.545 1.00 96.56 216 GLU A O 1
ATOM 1595 N N . LEU A 1 217 ? 9.620 -1.377 -8.807 1.00 96.19 217 LEU A N 1
ATOM 1596 C CA . LEU A 1 217 ? 8.855 -2.518 -9.296 1.00 96.19 217 LEU A CA 1
ATOM 1597 C C . LEU A 1 217 ? 8.902 -2.624 -10.825 1.00 96.19 217 LEU A C 1
ATOM 1599 O O . LEU A 1 217 ? 9.135 -3.707 -11.363 1.00 96.19 217 LEU A O 1
ATOM 1603 N N . ALA A 1 218 ? 8.721 -1.510 -11.535 1.00 96.69 218 ALA A N 1
ATOM 1604 C CA . ALA A 1 218 ? 8.821 -1.469 -12.990 1.00 96.69 218 ALA A CA 1
ATOM 1605 C C . ALA A 1 218 ? 10.242 -1.819 -13.460 1.00 96.69 218 ALA A C 1
ATOM 1607 O O . ALA A 1 218 ? 10.411 -2.600 -14.400 1.00 96.69 218 ALA A O 1
ATOM 1608 N N . GLN A 1 219 ? 11.272 -1.321 -12.773 1.00 95.25 219 GLN A N 1
ATOM 1609 C CA . GLN 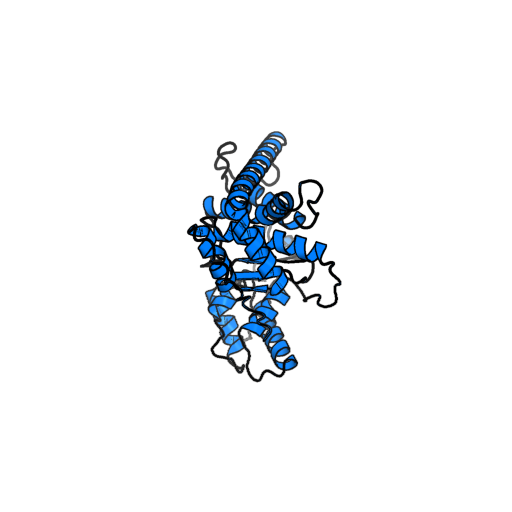A 1 219 ? 12.661 -1.664 -13.068 1.00 95.25 219 GLN A CA 1
ATOM 1610 C C . GLN A 1 219 ? 12.937 -3.155 -12.848 1.00 95.25 219 GLN A C 1
ATOM 1612 O O . GLN A 1 219 ? 13.583 -3.776 -13.693 1.00 95.25 219 GLN A O 1
ATOM 1617 N N . TYR A 1 220 ? 12.409 -3.744 -11.774 1.00 94.69 220 TYR A N 1
ATOM 1618 C CA . TYR A 1 220 ? 12.499 -5.177 -11.493 1.00 94.69 220 TYR A CA 1
ATOM 1619 C C . TYR A 1 220 ? 11.817 -6.017 -12.585 1.00 94.69 220 TYR A C 1
ATOM 1621 O O . TYR A 1 220 ? 12.405 -6.976 -13.095 1.00 94.69 220 TYR A O 1
ATOM 1629 N N . MET A 1 221 ? 10.614 -5.617 -13.018 1.00 95.56 221 MET A N 1
ATOM 1630 C CA . MET A 1 221 ? 9.883 -6.280 -14.105 1.00 95.56 221 MET A CA 1
ATOM 1631 C C . MET A 1 221 ? 10.689 -6.316 -15.408 1.00 95.56 221 MET A C 1
ATOM 1633 O O . MET A 1 221 ? 10.727 -7.348 -16.083 1.00 95.56 221 MET A O 1
ATOM 1637 N N . VAL A 1 222 ? 11.334 -5.203 -15.762 1.00 95.31 222 VAL A N 1
ATOM 1638 C CA . VAL A 1 222 ? 12.111 -5.084 -17.002 1.00 95.31 222 VAL A CA 1
ATOM 1639 C C . VAL A 1 222 ? 13.468 -5.782 -16.881 1.00 95.31 222 VAL A C 1
ATOM 1641 O O . VAL A 1 222 ? 13.846 -6.535 -17.775 1.00 95.31 222 VAL A O 1
ATOM 1644 N N . SER A 1 223 ? 14.191 -5.563 -15.782 1.00 92.88 223 SER A N 1
ATOM 1645 C CA . SER A 1 223 ? 15.610 -5.925 -15.665 1.00 92.88 223 SER A CA 1
ATOM 1646 C C . SER A 1 223 ? 15.842 -7.341 -15.153 1.00 92.88 223 SER A C 1
ATOM 1648 O O . SER A 1 223 ? 16.756 -8.022 -15.615 1.00 92.88 223 SER A O 1
ATOM 1650 N N . ASN A 1 224 ? 15.031 -7.798 -14.199 1.00 91.88 224 ASN A N 1
ATOM 1651 C CA . ASN A 1 224 ? 15.243 -9.075 -13.520 1.00 91.88 224 ASN A CA 1
ATOM 1652 C C . ASN A 1 224 ? 14.298 -10.154 -14.046 1.00 91.88 224 ASN A C 1
ATOM 1654 O O . ASN A 1 224 ? 14.692 -11.314 -14.153 1.00 91.88 224 ASN A O 1
ATOM 1658 N N . CYS A 1 225 ? 13.061 -9.777 -14.379 1.00 92.12 225 CYS A N 1
ATOM 1659 C CA . CYS A 1 225 ? 12.031 -10.724 -14.800 1.00 92.12 225 CYS A CA 1
ATOM 1660 C C . CYS A 1 225 ? 11.882 -10.869 -16.319 1.00 92.12 225 CYS A C 1
ATOM 1662 O O . CYS A 1 225 ? 11.147 -11.753 -16.757 1.00 92.12 225 CYS A O 1
ATOM 1664 N N . GLY A 1 226 ? 12.515 -10.006 -17.122 1.00 92.81 226 GLY A N 1
ATOM 1665 C CA . GLY A 1 226 ? 12.398 -10.045 -18.583 1.00 92.81 226 GLY A CA 1
ATOM 1666 C C . GLY A 1 226 ? 10.958 -9.869 -19.085 1.00 92.81 226 GLY A C 1
ATOM 1667 O O . GLY A 1 226 ? 10.562 -10.491 -20.067 1.00 92.81 226 GLY A O 1
ATOM 1668 N N . MET A 1 227 ? 10.140 -9.065 -18.390 1.00 93.06 227 MET A N 1
ATOM 1669 C CA . MET A 1 227 ? 8.709 -8.885 -18.687 1.00 93.06 227 MET A CA 1
ATOM 1670 C C . MET A 1 227 ? 8.409 -7.767 -19.702 1.00 93.06 227 MET A C 1
ATOM 1672 O O . MET A 1 227 ? 7.239 -7.403 -19.873 1.00 93.06 227 MET A O 1
ATOM 1676 N N . SER A 1 228 ? 9.432 -7.235 -20.376 1.00 92.56 228 SER A N 1
ATOM 1677 C CA . SER A 1 228 ? 9.296 -6.284 -21.487 1.00 92.56 228 SER A CA 1
ATOM 1678 C C . SER A 1 228 ? 9.470 -7.006 -22.821 1.00 92.56 228 SER A C 1
ATOM 1680 O O . SER A 1 228 ? 10.476 -7.678 -23.033 1.00 92.56 228 SER A O 1
ATOM 1682 N N . ASP A 1 229 ? 8.525 -6.816 -23.743 1.00 89.81 229 ASP A N 1
ATOM 1683 C CA . ASP A 1 229 ? 8.602 -7.393 -25.091 1.00 89.81 229 ASP A CA 1
ATOM 1684 C C . ASP A 1 229 ? 9.727 -6.743 -25.922 1.00 89.81 229 ASP A C 1
ATOM 1686 O O . ASP A 1 229 ? 10.338 -7.393 -26.768 1.00 89.81 229 ASP A O 1
ATOM 1690 N N . THR A 1 230 ? 10.045 -5.472 -25.648 1.00 90.75 230 THR A N 1
ATOM 1691 C CA . THR A 1 230 ? 11.102 -4.705 -26.329 1.00 90.75 230 THR A CA 1
ATOM 1692 C C . THR A 1 230 ? 12.507 -5.158 -25.921 1.00 90.75 230 THR A C 1
ATOM 1694 O O . THR A 1 230 ? 13.435 -5.149 -26.735 1.00 90.75 230 THR A O 1
ATOM 1697 N N . ILE A 1 231 ? 12.700 -5.495 -24.644 1.00 92.00 231 ILE A N 1
ATOM 1698 C CA . ILE A 1 231 ? 13.982 -5.990 -24.116 1.00 92.00 231 ILE A CA 1
ATOM 1699 C C . ILE A 1 231 ? 14.106 -7.503 -24.323 1.00 92.00 231 ILE A C 1
ATOM 1701 O O . ILE A 1 231 ? 15.184 -7.997 -24.656 1.00 92.00 231 ILE A O 1
ATOM 1705 N N . GLY A 1 232 ? 12.993 -8.220 -24.179 1.00 89.88 232 GLY A N 1
ATOM 1706 C CA . GLY A 1 232 ? 12.914 -9.670 -24.240 1.00 89.88 232 GLY A CA 1
ATOM 1707 C C . GLY A 1 232 ? 13.161 -10.352 -22.886 1.00 89.88 232 GLY A C 1
ATOM 1708 O O . GLY A 1 232 ? 13.422 -9.693 -21.876 1.00 89.88 232 GLY A O 1
ATOM 1709 N N . PRO A 1 233 ? 13.101 -11.695 -22.857 1.00 93.19 233 PRO A N 1
ATOM 1710 C CA . PRO A 1 233 ? 13.204 -12.501 -21.642 1.00 93.19 233 PRO A CA 1
ATOM 1711 C C . PRO A 1 233 ? 14.666 -12.673 -21.195 1.00 93.19 233 PRO A C 1
ATOM 1713 O O . PRO A 1 233 ? 15.199 -13.782 -21.164 1.00 93.19 233 PRO A O 1
ATOM 1716 N N . VAL A 1 234 ? 15.347 -11.566 -20.891 1.00 91.06 234 VAL A N 1
ATOM 1717 C CA . VAL A 1 234 ? 16.751 -11.555 -20.455 1.00 91.06 234 VAL A CA 1
ATOM 1718 C C . VAL A 1 234 ? 16.884 -11.024 -19.034 1.00 91.06 234 VAL A C 1
ATOM 1720 O O . VAL A 1 234 ? 16.195 -10.089 -18.638 1.00 91.06 234 VAL A O 1
ATOM 1723 N N . HIS A 1 235 ? 17.814 -11.605 -18.276 1.00 92.06 235 HIS A N 1
ATOM 1724 C CA . HIS A 1 235 ? 18.242 -11.054 -16.995 1.00 92.06 235 HIS A CA 1
ATOM 1725 C C . HIS A 1 235 ? 19.397 -10.074 -17.221 1.00 92.06 235 HIS A C 1
ATOM 1727 O O . HIS A 1 235 ? 20.468 -10.452 -17.710 1.00 92.06 235 HIS A O 1
ATOM 1733 N N . ILE A 1 236 ? 19.199 -8.816 -16.845 1.00 88.94 236 ILE A N 1
ATOM 1734 C CA . ILE A 1 236 ? 20.168 -7.740 -17.041 1.00 88.94 236 ILE A CA 1
ATOM 1735 C C . ILE A 1 236 ? 21.189 -7.754 -15.897 1.00 88.94 236 ILE A C 1
ATOM 1737 O O . ILE A 1 236 ? 20.852 -7.912 -14.727 1.00 88.94 236 ILE A O 1
ATOM 1741 N N . LYS A 1 237 ? 22.476 -7.636 -16.239 1.00 83.56 237 LYS A N 1
ATOM 1742 C CA . LYS A 1 237 ? 23.572 -7.583 -15.255 1.00 83.56 237 LYS A CA 1
ATOM 1743 C C . LYS A 1 237 ? 23.557 -6.247 -14.505 1.00 83.56 237 LYS A C 1
ATOM 1745 O O . LYS A 1 237 ? 23.128 -5.249 -15.066 1.00 83.56 237 LYS A O 1
ATOM 1750 N N . GLU A 1 238 ? 24.144 -6.205 -13.306 1.00 78.50 238 GLU A N 1
ATOM 1751 C CA . GLU A 1 238 ? 24.199 -5.008 -12.437 1.00 78.50 238 GLU A CA 1
ATOM 1752 C C . GLU A 1 238 ? 24.762 -3.741 -13.106 1.00 78.50 238 GLU A C 1
ATOM 1754 O O . GLU A 1 238 ? 24.480 -2.631 -12.667 1.00 78.50 238 GLU A O 1
ATOM 1759 N N . ARG A 1 239 ? 25.576 -3.886 -14.158 1.00 84.25 239 ARG A N 1
ATOM 1760 C CA . ARG A 1 239 ? 26.129 -2.768 -14.935 1.00 84.25 239 ARG A CA 1
ATOM 1761 C C . ARG A 1 239 ? 25.876 -2.989 -16.427 1.00 84.25 239 ARG A C 1
ATOM 1763 O O . ARG A 1 239 ? 26.747 -3.542 -17.107 1.00 84.25 239 ARG A O 1
ATOM 1770 N N . PRO A 1 240 ? 24.685 -2.632 -16.935 1.00 86.00 240 PRO A N 1
ATOM 1771 C CA . PRO A 1 240 ? 24.407 -2.687 -18.363 1.00 86.00 240 PRO A CA 1
ATOM 1772 C C . PRO A 1 240 ? 25.234 -1.641 -19.126 1.00 86.00 240 PRO A C 1
ATOM 1774 O O . PRO A 1 240 ? 25.791 -0.709 -18.544 1.00 86.00 240 PRO A O 1
ATOM 1777 N N . SER A 1 241 ? 25.324 -1.789 -20.451 1.00 91.25 241 SER A N 1
ATOM 1778 C CA . SER A 1 241 ? 25.845 -0.717 -21.305 1.00 91.25 241 SER A CA 1
ATOM 1779 C C . SER A 1 241 ? 24.940 0.517 -21.225 1.00 91.25 241 SER A C 1
ATOM 1781 O O . SER A 1 241 ? 23.752 0.395 -20.925 1.00 91.25 241 SER A O 1
ATOM 1783 N N . SER A 1 242 ? 25.474 1.700 -21.540 1.00 92.88 242 SER A N 1
ATOM 1784 C CA . SER A 1 242 ? 24.687 2.943 -21.575 1.00 92.88 242 SER A CA 1
ATOM 1785 C C . SER A 1 242 ? 23.466 2.834 -22.494 1.00 92.88 242 SER A C 1
ATOM 1787 O O . SER A 1 242 ? 22.374 3.238 -22.114 1.00 92.88 242 SER A O 1
ATOM 1789 N N . GLU A 1 243 ? 23.631 2.216 -23.666 1.00 92.69 243 GLU A N 1
ATOM 1790 C CA . GLU A 1 243 ? 22.541 1.964 -24.614 1.00 92.69 243 GLU A CA 1
ATOM 1791 C C . GLU A 1 243 ? 21.446 1.069 -24.016 1.00 92.69 243 GLU A C 1
ATOM 1793 O O . GLU A 1 243 ? 20.258 1.363 -24.143 1.00 92.69 243 GLU A O 1
ATOM 1798 N N . MET A 1 244 ? 21.833 -0.010 -23.328 1.00 91.00 244 MET A N 1
ATOM 1799 C CA . MET A 1 244 ? 20.873 -0.894 -22.672 1.00 91.00 244 MET A CA 1
ATOM 1800 C C . MET A 1 244 ? 20.167 -0.176 -21.518 1.00 91.00 244 MET A C 1
ATOM 1802 O O . MET A 1 244 ? 18.952 -0.295 -21.400 1.00 91.00 244 MET A O 1
ATOM 1806 N N . GLN A 1 245 ? 20.887 0.622 -20.723 1.00 93.38 245 GLN A N 1
ATOM 1807 C CA . GLN A 1 245 ? 20.289 1.420 -19.652 1.00 93.38 245 GLN A CA 1
ATOM 1808 C C . GLN A 1 245 ? 19.215 2.372 -20.192 1.00 93.38 245 GLN A C 1
ATOM 1810 O O . GLN A 1 245 ? 18.097 2.369 -19.692 1.00 93.38 245 GLN A O 1
ATOM 1815 N N . SER A 1 246 ? 19.497 3.099 -21.278 1.00 94.06 246 SER A N 1
ATOM 1816 C CA . SER A 1 246 ? 18.504 3.987 -21.896 1.00 94.06 246 SER A CA 1
ATOM 1817 C C . SER A 1 246 ? 17.256 3.244 -22.385 1.00 94.06 246 SER A C 1
ATOM 1819 O O . SER A 1 246 ? 16.150 3.774 -22.297 1.00 94.06 246 SER A O 1
ATOM 1821 N N . ARG A 1 247 ? 17.406 2.007 -22.881 1.00 94.00 247 ARG A N 1
ATOM 1822 C CA . ARG A 1 247 ? 16.264 1.166 -23.276 1.00 94.00 247 ARG A CA 1
ATOM 1823 C C . ARG A 1 247 ? 15.444 0.705 -22.070 1.00 94.00 247 ARG A C 1
ATOM 1825 O O . ARG A 1 247 ? 14.219 0.698 -22.157 1.00 94.00 247 ARG A O 1
ATOM 1832 N N . ILE A 1 248 ? 16.098 0.343 -20.964 1.00 93.50 248 ILE A N 1
ATOM 1833 C CA . ILE A 1 248 ? 15.424 -0.011 -19.705 1.00 93.50 248 ILE A CA 1
ATOM 1834 C C . ILE A 1 248 ? 14.622 1.185 -19.198 1.00 93.50 248 ILE A C 1
ATOM 1836 O O . ILE A 1 248 ? 13.430 1.046 -18.940 1.00 93.50 248 ILE A O 1
ATOM 1840 N N . ASP A 1 249 ? 15.249 2.359 -19.115 1.00 94.94 249 ASP A N 1
ATOM 1841 C CA . ASP A 1 249 ? 14.615 3.573 -18.599 1.00 94.94 249 ASP A CA 1
ATOM 1842 C C . ASP A 1 249 ? 13.377 3.949 -19.430 1.00 94.94 249 ASP A C 1
ATOM 1844 O O . ASP A 1 249 ? 12.326 4.285 -18.880 1.00 94.94 249 ASP A O 1
ATOM 1848 N N . ALA A 1 250 ? 13.461 3.826 -20.760 1.00 96.12 250 ALA A N 1
ATOM 1849 C CA . ALA A 1 250 ? 12.330 4.067 -21.653 1.00 96.12 250 ALA A CA 1
ATOM 1850 C C . ALA A 1 250 ? 11.158 3.100 -21.397 1.00 96.12 250 ALA A C 1
ATOM 1852 O O . ALA A 1 250 ? 10.001 3.526 -21.363 1.00 96.12 250 ALA A O 1
ATOM 1853 N N . GLU A 1 251 ? 11.442 1.813 -21.183 1.00 96.38 251 GLU A N 1
ATOM 1854 C CA . GLU A 1 251 ? 10.420 0.804 -20.880 1.00 96.38 251 GLU A CA 1
ATOM 1855 C C . GLU A 1 251 ? 9.813 0.990 -19.483 1.00 96.38 251 GLU A C 1
ATOM 1857 O O . GLU A 1 251 ? 8.602 0.841 -19.320 1.00 96.38 251 GLU A O 1
ATOM 1862 N N . VAL A 1 252 ? 10.610 1.391 -18.489 1.00 96.75 252 VAL A N 1
ATOM 1863 C CA . VAL A 1 252 ? 10.117 1.741 -17.147 1.00 96.75 252 VAL A CA 1
ATOM 1864 C C . VAL A 1 252 ? 9.144 2.917 -17.226 1.00 96.75 252 VAL A C 1
ATOM 1866 O O . VAL A 1 252 ? 8.020 2.821 -16.735 1.00 96.75 252 VAL A O 1
ATOM 1869 N N . VAL A 1 253 ? 9.524 4.003 -17.907 1.00 97.06 253 VAL A N 1
ATOM 1870 C CA . VAL A 1 253 ? 8.646 5.170 -18.095 1.00 97.06 253 VAL A CA 1
ATOM 1871 C C . VAL A 1 253 ? 7.358 4.783 -18.822 1.00 97.06 253 VAL A C 1
ATOM 1873 O O . VAL A 1 253 ? 6.281 5.253 -18.452 1.00 97.06 253 VAL A O 1
ATOM 1876 N N . LYS A 1 254 ? 7.447 3.914 -19.835 1.00 96.94 254 LYS A N 1
ATOM 1877 C CA . LYS A 1 254 ? 6.279 3.406 -20.560 1.00 96.94 254 LYS A CA 1
ATOM 1878 C C . LYS A 1 254 ? 5.324 2.648 -19.632 1.00 96.94 254 LYS A C 1
ATOM 1880 O O . LYS A 1 254 ? 4.146 2.992 -19.593 1.00 96.94 254 LYS A O 1
ATOM 1885 N N . LEU A 1 255 ? 5.821 1.689 -18.846 1.00 96.62 255 LEU A N 1
ATOM 1886 C CA . LEU A 1 255 ? 5.003 0.916 -17.901 1.00 96.62 255 LEU A CA 1
ATOM 1887 C C . LEU A 1 255 ? 4.292 1.812 -16.880 1.00 96.62 255 LEU A C 1
ATOM 1889 O O . LEU A 1 255 ? 3.104 1.626 -16.617 1.00 96.62 255 LEU A O 1
ATOM 1893 N N . LEU A 1 256 ? 5.006 2.797 -16.328 1.00 97.38 256 LEU A N 1
ATOM 1894 C CA . LEU A 1 256 ? 4.452 3.725 -15.341 1.00 97.38 256 LEU A CA 1
ATOM 1895 C C . LEU A 1 256 ? 3.376 4.635 -15.947 1.00 97.38 256 LEU A C 1
ATOM 1897 O O . LEU A 1 256 ? 2.347 4.863 -15.314 1.00 97.38 256 LEU A O 1
ATOM 1901 N N . ARG A 1 257 ? 3.573 5.120 -17.180 1.00 97.44 257 ARG A N 1
ATOM 1902 C CA . ARG A 1 257 ? 2.560 5.914 -17.897 1.00 97.44 257 ARG A CA 1
ATOM 1903 C C . ARG A 1 257 ? 1.308 5.102 -18.200 1.00 97.44 257 ARG A C 1
ATOM 1905 O O . ARG A 1 257 ? 0.207 5.568 -17.935 1.00 97.44 257 ARG A O 1
ATOM 1912 N N . GLU A 1 258 ? 1.468 3.875 -18.687 1.00 97.06 258 GLU A N 1
ATOM 1913 C CA . GLU A 1 258 ? 0.331 2.991 -18.953 1.00 97.06 258 GLU A CA 1
ATOM 1914 C C . GLU A 1 258 ? -0.449 2.663 -17.670 1.00 97.06 258 GLU A C 1
ATOM 1916 O O . GLU A 1 258 ? -1.678 2.627 -17.697 1.00 97.06 258 GLU A O 1
ATOM 1921 N N . ALA A 1 259 ? 0.243 2.446 -16.543 1.00 97.44 259 ALA A N 1
ATOM 1922 C CA . ALA A 1 259 ? -0.396 2.257 -15.238 1.00 97.44 259 ALA A CA 1
ATOM 1923 C C . ALA A 1 259 ? -1.184 3.499 -14.808 1.00 97.44 259 ALA A C 1
ATOM 1925 O O . ALA A 1 259 ? -2.361 3.403 -14.460 1.00 97.44 259 ALA A O 1
ATOM 1926 N N . TYR A 1 260 ? -0.571 4.678 -14.914 1.00 97.62 260 TYR A N 1
ATOM 1927 C CA . TYR A 1 260 ? -1.229 5.951 -14.637 1.00 97.62 260 TYR A CA 1
ATOM 1928 C C . TYR A 1 260 ? -2.499 6.142 -15.489 1.00 97.62 260 TYR A C 1
ATOM 1930 O O . TYR A 1 260 ? -3.557 6.465 -14.948 1.00 97.62 260 TYR A O 1
ATOM 1938 N N . ASP A 1 261 ? -2.439 5.876 -16.797 1.00 97.81 261 ASP A N 1
ATOM 1939 C CA . ASP A 1 261 ? -3.583 6.043 -17.703 1.00 97.81 261 ASP A CA 1
ATOM 1940 C C . ASP A 1 261 ? -4.722 5.058 -17.391 1.00 97.81 261 ASP A C 1
ATOM 1942 O O . ASP A 1 261 ? -5.895 5.454 -17.356 1.00 97.81 261 ASP A O 1
ATOM 1946 N N . ARG A 1 262 ? -4.396 3.787 -17.098 1.00 97.12 262 ARG A N 1
ATOM 1947 C CA . ARG A 1 262 ? -5.380 2.781 -16.653 1.00 97.12 262 ARG A CA 1
ATOM 1948 C C . ARG A 1 262 ? -6.086 3.224 -15.376 1.00 97.12 262 ARG A C 1
ATOM 1950 O O . ARG A 1 262 ? -7.315 3.181 -15.300 1.00 97.12 262 ARG A O 1
ATOM 1957 N N . VAL A 1 263 ? -5.317 3.679 -14.392 1.00 97.69 263 VAL A N 1
ATOM 1958 C CA . VAL A 1 263 ? -5.833 4.115 -13.092 1.00 97.69 263 VAL A CA 1
ATOM 1959 C C . VAL A 1 263 ? -6.679 5.375 -13.230 1.00 97.69 263 VAL A C 1
ATOM 1961 O O . VAL A 1 263 ? -7.757 5.455 -12.644 1.00 97.69 263 VAL A O 1
ATOM 1964 N N . LYS A 1 264 ? -6.270 6.326 -14.073 1.00 97.44 264 LYS A N 1
ATOM 1965 C CA . LYS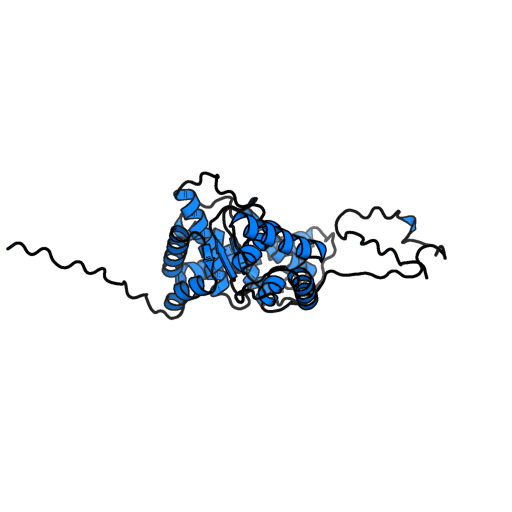 A 1 264 ? -7.048 7.536 -14.368 1.00 97.44 264 LYS A CA 1
ATOM 1966 C C . LYS A 1 264 ? -8.392 7.210 -14.999 1.00 97.44 264 LYS A C 1
ATOM 1968 O O . LYS A 1 264 ? -9.404 7.786 -14.602 1.00 97.44 264 LYS A O 1
ATOM 1973 N N . ALA A 1 265 ? -8.431 6.271 -15.943 1.00 97.25 265 ALA A N 1
ATOM 1974 C CA . ALA A 1 265 ? -9.684 5.803 -16.526 1.00 97.25 265 ALA A CA 1
ATOM 1975 C C . ALA A 1 265 ? -10.578 5.102 -15.485 1.00 97.25 265 ALA A C 1
ATOM 1977 O O . ALA A 1 265 ? -11.786 5.351 -15.439 1.00 97.25 265 ALA A O 1
ATOM 1978 N N . LEU A 1 266 ? -9.988 4.267 -14.623 1.00 95.94 266 LEU A N 1
ATOM 1979 C CA . LEU A 1 266 ? -10.701 3.546 -13.568 1.00 95.94 266 LEU A CA 1
ATOM 1980 C C . LEU A 1 266 ? -11.310 4.496 -12.527 1.00 95.94 266 LEU A C 1
ATOM 1982 O O . LEU A 1 266 ? -12.504 4.403 -12.245 1.00 95.94 266 LEU A O 1
ATOM 1986 N N . LEU A 1 267 ? -10.515 5.420 -11.982 1.00 95.50 267 LEU A N 1
ATOM 1987 C CA . LEU A 1 267 ? -10.960 6.353 -10.945 1.00 95.50 267 LEU A CA 1
ATOM 1988 C C . LEU A 1 267 ? -11.981 7.361 -11.474 1.00 95.50 267 LEU A C 1
ATOM 1990 O O . LEU A 1 267 ? -12.951 7.635 -10.778 1.00 95.50 267 LEU A O 1
ATOM 1994 N N . LYS A 1 268 ? -11.861 7.820 -12.729 1.00 95.44 268 LYS A N 1
ATOM 1995 C CA . LYS A 1 268 ? -12.914 8.627 -13.373 1.00 95.44 268 LYS A CA 1
ATOM 1996 C C . LYS A 1 268 ? -14.247 7.885 -13.458 1.00 95.44 268 LYS A C 1
ATOM 1998 O O . LYS A 1 268 ? -15.298 8.462 -13.210 1.00 95.44 268 LYS A O 1
ATOM 2003 N N . LYS A 1 269 ? -14.229 6.589 -13.787 1.00 94.81 269 LYS A N 1
ATOM 2004 C CA . LYS A 1 269 ? -15.454 5.772 -13.811 1.00 94.81 269 LYS A CA 1
ATOM 2005 C C . LYS A 1 269 ? -16.045 5.577 -12.407 1.00 94.81 269 LYS A C 1
ATOM 2007 O O . LYS A 1 269 ? -17.256 5.422 -12.276 1.00 94.81 269 LYS A O 1
ATOM 2012 N N . GLN A 1 270 ? -15.197 5.574 -11.381 1.00 93.38 270 GLN A N 1
ATOM 2013 C CA . GLN A 1 270 ? -15.550 5.322 -9.982 1.00 93.38 270 GLN A CA 1
ATOM 2014 C C . GLN A 1 270 ? -15.566 6.597 -9.120 1.00 93.38 270 GLN A C 1
ATOM 2016 O O . GLN A 1 270 ? -15.467 6.514 -7.900 1.00 93.38 270 GLN A O 1
ATOM 2021 N N . GLU A 1 271 ? -15.733 7.778 -9.721 1.00 93.38 271 GLU A N 1
ATOM 2022 C CA . GLU A 1 271 ? -15.645 9.070 -9.021 1.00 93.38 271 GLU A CA 1
ATOM 2023 C C . GLU A 1 271 ? -16.629 9.173 -7.842 1.00 93.38 271 GLU A C 1
ATOM 2025 O O . GLU A 1 271 ? -16.268 9.588 -6.743 1.00 93.38 271 GLU A O 1
ATOM 2030 N N . LYS A 1 272 ? -17.864 8.681 -8.015 1.00 94.31 272 LYS A N 1
ATOM 2031 C CA . LYS A 1 272 ? -18.855 8.635 -6.924 1.00 94.31 272 LYS A CA 1
ATOM 2032 C C . LYS A 1 272 ? -18.406 7.751 -5.757 1.00 94.31 272 LYS A C 1
ATOM 2034 O O . LYS A 1 272 ? -18.617 8.115 -4.604 1.00 94.31 272 LYS A O 1
ATOM 2039 N N . ALA A 1 273 ? -17.788 6.609 -6.059 1.00 94.38 273 ALA A N 1
ATOM 2040 C CA . ALA A 1 273 ? -17.256 5.704 -5.047 1.00 94.38 273 ALA A CA 1
ATOM 2041 C C . ALA A 1 273 ? -16.059 6.333 -4.319 1.00 94.38 273 ALA A C 1
ATOM 2043 O O . ALA A 1 273 ? -15.918 6.160 -3.112 1.00 94.38 273 ALA A O 1
ATOM 2044 N N . LEU A 1 274 ? -15.237 7.104 -5.042 1.00 95.19 274 LEU A N 1
ATOM 2045 C CA . LEU A 1 274 ? -14.107 7.852 -4.492 1.00 95.19 274 LEU A CA 1
ATOM 2046 C C . LEU A 1 274 ? -14.566 8.887 -3.464 1.00 95.19 274 LEU A C 1
ATOM 2048 O O . LEU A 1 274 ? -14.039 8.905 -2.356 1.00 95.19 274 LEU A O 1
ATOM 2052 N N . HIS A 1 275 ? -15.591 9.681 -3.781 1.00 96.50 275 HIS A N 1
ATOM 2053 C CA . HIS A 1 275 ? -16.178 10.616 -2.818 1.00 96.50 275 HIS A CA 1
ATOM 2054 C C . HIS A 1 275 ? -16.784 9.911 -1.601 1.00 96.50 275 HIS A C 1
ATOM 2056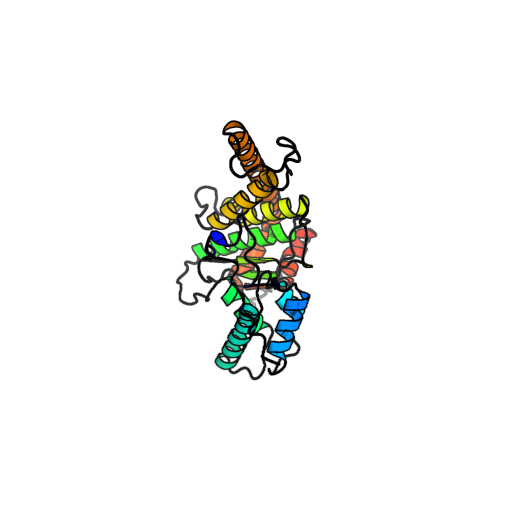 O O . HIS A 1 275 ? -16.555 10.338 -0.472 1.00 96.50 275 HIS A O 1
ATOM 2062 N N . ALA A 1 276 ? -17.538 8.828 -1.815 1.00 96.19 276 ALA A N 1
ATOM 2063 C CA . ALA A 1 276 ? -18.169 8.086 -0.726 1.00 96.19 276 ALA A CA 1
ATOM 2064 C C . ALA A 1 276 ? -17.134 7.498 0.243 1.00 96.19 276 ALA A C 1
ATOM 2066 O O . ALA A 1 276 ? -17.267 7.654 1.456 1.00 96.19 276 ALA A O 1
ATOM 2067 N N . LEU A 1 277 ? -16.080 6.873 -0.288 1.00 95.94 277 LEU A N 1
ATOM 2068 C CA . LEU A 1 277 ? -15.029 6.279 0.529 1.00 95.94 277 LEU A CA 1
ATOM 2069 C C . LEU A 1 277 ? -14.187 7.341 1.249 1.00 95.94 277 LEU A C 1
ATOM 2071 O O . LEU A 1 277 ? -13.895 7.176 2.430 1.00 95.94 277 LEU A O 1
ATOM 2075 N N . ALA A 1 278 ? -13.856 8.449 0.578 1.00 96.25 278 ALA A N 1
ATOM 2076 C CA . ALA A 1 278 ? -13.100 9.537 1.193 1.00 96.25 278 ALA A CA 1
ATOM 2077 C C . ALA A 1 278 ? -13.884 10.196 2.336 1.00 96.25 278 ALA A C 1
ATOM 2079 O O . ALA A 1 278 ? -13.317 10.464 3.391 1.00 96.25 278 ALA A O 1
ATOM 2080 N N . ASN A 1 279 ? -15.192 10.410 2.163 1.00 96.06 279 ASN A N 1
ATOM 2081 C CA . ASN A 1 279 ? -16.045 10.948 3.222 1.00 96.06 279 ASN A CA 1
ATOM 2082 C C . ASN A 1 279 ? -16.153 9.980 4.407 1.00 96.06 279 ASN A C 1
ATOM 2084 O O . ASN A 1 279 ? -16.031 10.412 5.548 1.00 96.06 279 ASN A O 1
ATOM 2088 N N . ALA A 1 280 ? -16.294 8.677 4.146 1.00 95.31 280 ALA A N 1
ATOM 2089 C CA . ALA A 1 280 ? -16.285 7.673 5.205 1.00 95.31 280 ALA A CA 1
ATOM 2090 C C . ALA A 1 280 ? -14.941 7.645 5.958 1.00 95.31 280 ALA A C 1
ATOM 2092 O O . ALA A 1 280 ? -14.926 7.560 7.180 1.00 95.31 280 ALA A O 1
ATOM 2093 N N . LEU A 1 281 ? -13.804 7.779 5.264 1.00 94.69 281 LEU A N 1
ATOM 2094 C CA . LEU A 1 281 ? -12.498 7.893 5.924 1.00 94.69 281 LEU A CA 1
ATOM 2095 C C . LEU A 1 281 ? -12.367 9.172 6.755 1.00 94.69 281 LEU A C 1
ATOM 2097 O O . LEU A 1 281 ? -11.716 9.139 7.791 1.00 94.69 281 LEU A O 1
ATOM 2101 N N . LEU A 1 282 ? -12.972 10.283 6.336 1.00 94.00 282 LEU A N 1
ATOM 2102 C CA . LEU A 1 282 ? -12.982 11.518 7.126 1.00 94.00 282 LEU A CA 1
ATOM 2103 C C . LEU A 1 282 ? -13.853 11.411 8.382 1.00 94.00 282 LEU A C 1
ATOM 2105 O O . LEU A 1 282 ? -13.531 12.037 9.386 1.00 94.00 282 LEU A O 1
ATOM 2109 N N . GLU A 1 283 ? -14.929 10.627 8.328 1.00 93.75 283 GLU A N 1
ATOM 2110 C CA . GLU A 1 283 ? -15.839 10.416 9.457 1.00 93.75 283 GLU A CA 1
ATOM 2111 C C . GLU A 1 283 ? -15.293 9.395 10.465 1.00 93.75 283 GLU A C 1
ATOM 2113 O O . GLU A 1 283 ? -15.318 9.642 11.669 1.00 93.75 283 GLU A O 1
ATOM 2118 N N . TYR A 1 284 ? -14.782 8.259 9.979 1.00 92.69 284 TYR A N 1
ATOM 2119 C CA . TYR A 1 284 ? -14.386 7.121 10.819 1.00 92.69 284 TYR A CA 1
ATOM 2120 C C . TYR A 1 284 ? -12.874 6.999 11.040 1.00 92.69 284 TYR A C 1
ATOM 2122 O O . TYR A 1 284 ? -12.447 6.197 11.868 1.00 92.69 284 TYR A O 1
ATOM 2130 N N . GLU A 1 285 ? -12.054 7.759 10.305 1.00 91.44 285 GLU A N 1
ATOM 2131 C CA . GLU A 1 285 ? -10.577 7.779 10.321 1.00 91.44 285 GLU A CA 1
ATOM 2132 C C . GLU A 1 285 ? -9.887 6.467 9.892 1.00 91.44 285 GLU A C 1
ATOM 2134 O O . GLU A 1 285 ? -8.769 6.478 9.368 1.00 91.44 285 GLU A O 1
ATOM 2139 N N . THR A 1 286 ? -10.528 5.320 10.106 1.00 91.31 286 THR A N 1
ATOM 2140 C CA . THR A 1 286 ? -10.062 3.977 9.766 1.00 91.31 286 THR A CA 1
ATOM 2141 C C . THR A 1 286 ? -11.246 3.117 9.343 1.00 91.31 286 THR A C 1
ATOM 2143 O O . THR A 1 286 ? -12.281 3.134 9.997 1.00 91.31 286 THR A O 1
ATOM 2146 N N . LEU A 1 287 ? -11.076 2.342 8.273 1.00 92.94 287 LEU A N 1
ATOM 2147 C CA . LEU A 1 287 ? -12.084 1.421 7.752 1.00 92.94 287 LEU A CA 1
ATOM 2148 C C . LEU A 1 287 ? -11.503 0.014 7.571 1.00 92.94 287 LEU A C 1
ATOM 2150 O O . LEU A 1 287 ? -10.382 -0.151 7.071 1.00 92.94 287 LEU A O 1
ATOM 2154 N N . SER A 1 288 ? -12.281 -1.003 7.940 1.00 91.88 288 SER A N 1
ATOM 2155 C CA . SER A 1 288 ? -11.971 -2.418 7.712 1.00 91.88 288 SER A CA 1
ATOM 2156 C C . SER A 1 288 ? -12.233 -2.839 6.262 1.00 91.88 288 SER A C 1
ATOM 2158 O O . SER A 1 288 ? -12.945 -2.177 5.503 1.00 91.88 288 SER A O 1
ATOM 2160 N N . ALA A 1 289 ? -11.696 -3.994 5.864 1.00 89.50 289 ALA A N 1
ATOM 2161 C CA . ALA A 1 289 ? -11.973 -4.595 4.563 1.00 89.50 289 ALA A CA 1
ATOM 2162 C C . ALA A 1 289 ? -13.477 -4.774 4.287 1.00 89.50 289 ALA A C 1
ATOM 2164 O O . ALA A 1 289 ? -13.931 -4.561 3.162 1.00 89.50 289 ALA A O 1
ATOM 2165 N N . GLU A 1 290 ? -14.253 -5.194 5.286 1.00 90.19 290 GLU A N 1
ATOM 2166 C CA . GLU A 1 290 ? -15.697 -5.404 5.181 1.00 90.19 290 GLU A CA 1
ATOM 2167 C C . GLU A 1 290 ? -16.442 -4.085 4.982 1.00 90.19 290 GLU A C 1
ATOM 2169 O O . GLU A 1 290 ? -17.341 -4.018 4.144 1.00 90.19 290 GLU A O 1
ATOM 2174 N N . GLU A 1 291 ? -16.063 -3.040 5.714 1.00 92.62 291 GLU A N 1
ATOM 2175 C CA . GLU A 1 291 ? -16.663 -1.707 5.609 1.00 92.62 291 GLU A CA 1
ATOM 2176 C C . GLU A 1 291 ? -16.382 -1.091 4.238 1.00 92.62 291 GLU A C 1
ATOM 2178 O O . GLU A 1 291 ? -17.311 -0.670 3.546 1.00 92.62 291 GLU A O 1
ATOM 2183 N N . ILE A 1 292 ? -15.127 -1.159 3.781 1.00 92.38 292 ILE A N 1
ATOM 2184 C CA . ILE A 1 292 ? -14.728 -0.715 2.439 1.00 92.38 292 ILE A CA 1
ATOM 2185 C C . ILE A 1 292 ? -15.537 -1.464 1.374 1.00 92.38 292 ILE A C 1
ATOM 2187 O O . ILE A 1 292 ? -16.086 -0.850 0.459 1.00 92.38 292 ILE A O 1
ATOM 2191 N N . LYS A 1 293 ? -15.677 -2.791 1.494 1.00 91.44 293 LYS A N 1
ATOM 2192 C CA . LYS A 1 293 ? -16.493 -3.589 0.563 1.00 91.44 293 LYS A CA 1
ATOM 2193 C C . LYS A 1 293 ? -17.951 -3.142 0.557 1.00 91.44 293 LYS A C 1
ATOM 2195 O O . LYS A 1 293 ? -18.515 -2.992 -0.521 1.00 91.44 293 LYS A O 1
ATOM 2200 N N . ARG A 1 294 ? -18.562 -2.916 1.723 1.00 92.62 294 ARG A N 1
ATOM 2201 C CA . ARG A 1 294 ? -19.957 -2.451 1.819 1.00 92.62 294 ARG A CA 1
ATOM 2202 C C . ARG A 1 294 ? -20.156 -1.105 1.125 1.00 92.62 294 ARG A C 1
ATOM 2204 O O . ARG A 1 294 ? -21.157 -0.939 0.438 1.00 92.62 294 ARG A O 1
ATOM 2211 N N . ILE A 1 295 ? -19.193 -0.192 1.252 1.00 90.94 295 ILE A N 1
ATOM 2212 C CA . ILE A 1 295 ? -19.235 1.121 0.597 1.00 90.94 295 ILE A CA 1
ATOM 2213 C C . ILE A 1 295 ? -19.058 0.987 -0.922 1.00 90.94 295 ILE A C 1
ATOM 2215 O O . ILE A 1 295 ? -19.762 1.646 -1.679 1.00 90.94 295 ILE A O 1
ATOM 2219 N N . LEU A 1 296 ? -18.138 0.135 -1.388 1.00 90.38 296 LEU A N 1
ATOM 2220 C CA . LEU A 1 296 ? -17.759 0.061 -2.806 1.00 90.38 296 LEU A CA 1
ATOM 2221 C C . LEU A 1 296 ? -18.635 -0.868 -3.663 1.00 90.38 296 LEU A C 1
ATOM 2223 O O . LEU A 1 296 ? -18.756 -0.645 -4.871 1.00 90.38 296 LEU A O 1
ATOM 2227 N N . LEU A 1 297 ? -19.244 -1.905 -3.081 1.00 86.88 297 LEU A N 1
ATOM 2228 C CA . LEU A 1 297 ? -20.069 -2.879 -3.810 1.00 86.88 297 LEU A CA 1
ATOM 2229 C C . LEU A 1 297 ? -21.228 -2.246 -4.606 1.00 86.88 297 LEU A C 1
ATOM 2231 O O . LEU A 1 297 ? -21.359 -2.589 -5.784 1.00 86.88 297 LEU A O 1
ATOM 2235 N N . PRO A 1 298 ? -22.017 -1.298 -4.055 1.00 87.12 298 PRO A N 1
ATOM 2236 C CA . PRO A 1 298 ? -23.100 -0.652 -4.797 1.00 87.12 298 PRO A CA 1
ATOM 2237 C C . PRO A 1 298 ? -22.608 0.003 -6.098 1.00 87.12 298 PRO A C 1
ATOM 2239 O O . PRO A 1 298 ? -23.163 -0.218 -7.175 1.00 87.12 298 PRO A O 1
ATOM 2242 N N . TYR A 1 299 ? -21.482 0.718 -6.036 1.00 80.69 299 TYR A N 1
ATOM 2243 C CA . TYR A 1 299 ? -20.900 1.404 -7.192 1.00 80.69 299 TYR A CA 1
ATOM 2244 C C . TYR A 1 299 ? -20.307 0.449 -8.233 1.00 80.69 299 TYR A C 1
ATOM 2246 O O . TYR A 1 299 ? -20.312 0.754 -9.428 1.00 80.69 299 TYR A O 1
ATOM 2254 N N . ARG A 1 300 ? -19.839 -0.731 -7.812 1.00 74.31 300 ARG A N 1
ATOM 2255 C CA . ARG A 1 300 ? -19.377 -1.784 -8.725 1.00 74.31 300 ARG A CA 1
ATOM 2256 C C . ARG A 1 300 ? -20.535 -2.446 -9.477 1.00 74.31 300 ARG A C 1
ATOM 2258 O O . ARG A 1 300 ? -20.382 -2.763 -10.653 1.00 74.31 300 ARG A O 1
ATOM 2265 N N . GLU A 1 301 ? -21.680 -2.628 -8.822 1.00 73.56 301 GLU A N 1
ATOM 2266 C CA . GLU A 1 301 ? -22.894 -3.222 -9.408 1.00 73.56 301 GLU A CA 1
ATOM 2267 C C . GLU A 1 301 ? -23.771 -2.210 -10.167 1.00 73.56 301 GLU A C 1
ATOM 2269 O O . GLU A 1 301 ? -24.779 -2.590 -10.760 1.00 73.56 301 GLU A O 1
ATOM 2274 N N . GLY A 1 302 ? -23.406 -0.922 -10.162 1.00 60.75 302 GLY A N 1
ATOM 2275 C CA . GLY A 1 302 ? -24.212 0.149 -10.757 1.00 60.75 302 GLY A CA 1
ATOM 2276 C C . GLY A 1 302 ? -25.478 0.483 -9.959 1.00 60.75 302 GLY A C 1
ATOM 2277 O O . GLY A 1 302 ? -26.358 1.175 -10.466 1.00 60.75 302 GLY A O 1
ATOM 2278 N N . ARG A 1 303 ? -25.573 0.008 -8.713 1.00 52.84 303 ARG A N 1
ATOM 2279 C CA . ARG A 1 303 ? -26.639 0.342 -7.770 1.00 52.84 303 ARG A CA 1
ATOM 2280 C C . ARG A 1 303 ? -26.204 1.591 -7.013 1.00 52.84 303 ARG A C 1
ATOM 2282 O O . ARG A 1 303 ? -25.271 1.554 -6.219 1.00 52.84 303 ARG A O 1
ATOM 2289 N N . LEU A 1 304 ? -26.830 2.728 -7.299 1.00 47.03 304 LEU A N 1
ATOM 2290 C CA . LEU A 1 304 ? -26.624 3.917 -6.474 1.00 47.03 304 LEU A CA 1
ATOM 2291 C C . LEU A 1 304 ? -27.182 3.614 -5.075 1.00 47.03 304 LEU A C 1
ATOM 2293 O O . LEU A 1 304 ? -28.272 3.045 -5.003 1.00 47.03 304 LEU A O 1
ATOM 2297 N N . PRO A 1 305 ? -26.468 3.942 -3.984 1.00 45.44 305 PRO A N 1
ATOM 2298 C CA . PRO A 1 305 ? -27.057 3.819 -2.661 1.00 45.44 305 PRO A CA 1
ATOM 2299 C C . PRO A 1 305 ? -28.301 4.711 -2.608 1.00 45.44 305 PRO A C 1
ATOM 2301 O O . PRO A 1 305 ? -28.226 5.896 -2.943 1.00 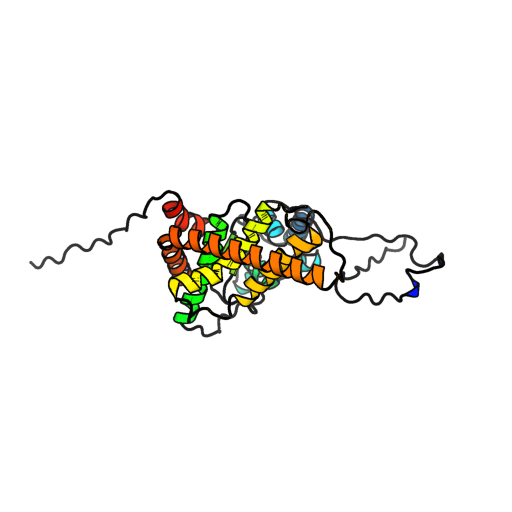45.44 305 PRO A O 1
ATOM 2304 N N . GLU A 1 306 ? -29.446 4.124 -2.248 1.00 40.28 306 GLU A N 1
ATOM 2305 C CA . GLU A 1 306 ? -30.644 4.884 -1.899 1.00 40.28 306 GLU A CA 1
ATOM 2306 C C . GLU A 1 306 ? -30.242 5.852 -0.787 1.00 40.28 306 GLU A C 1
ATOM 2308 O O . GLU A 1 306 ? -29.752 5.440 0.268 1.00 40.28 306 GLU A O 1
ATOM 2313 N N . GLN A 1 307 ? -30.368 7.150 -1.057 1.00 39.44 307 GLN A N 1
ATOM 2314 C CA . GLN A 1 307 ? -30.260 8.153 -0.013 1.00 39.44 307 GLN A CA 1
ATOM 2315 C C . GLN A 1 307 ? -31.330 7.798 1.015 1.00 39.44 307 GLN A C 1
ATOM 2317 O O . GLN A 1 307 ? -32.513 7.771 0.683 1.00 39.44 307 GLN A O 1
ATOM 2322 N N . GLN A 1 308 ? -30.922 7.475 2.242 1.00 37.31 308 GLN A N 1
ATOM 2323 C CA . GLN A 1 308 ? -31.858 7.468 3.354 1.00 37.31 308 GLN A CA 1
ATOM 2324 C C . GLN A 1 308 ? -32.369 8.903 3.480 1.00 37.31 308 GLN A C 1
ATOM 2326 O O . GLN A 1 308 ? -31.659 9.774 3.981 1.00 37.31 308 GLN A O 1
ATOM 2331 N N . GLU A 1 309 ? -33.564 9.154 2.945 1.00 34.53 309 GLU A N 1
ATOM 2332 C CA . GLU A 1 309 ? -34.321 10.371 3.192 1.00 34.53 309 GLU A CA 1
ATOM 2333 C C . GLU A 1 309 ? -34.456 10.514 4.710 1.00 34.53 309 GLU A C 1
ATOM 2335 O O . GLU A 1 309 ? -35.175 9.767 5.377 1.00 34.53 309 GLU A O 1
ATOM 2340 N N . GLN A 1 310 ? -33.700 11.455 5.272 1.00 36.91 310 GLN A N 1
ATOM 2341 C CA . GLN A 1 310 ? -34.004 12.005 6.579 1.00 36.91 310 GLN A CA 1
ATOM 2342 C C . GLN A 1 310 ? -35.396 12.619 6.458 1.00 36.91 310 GLN A C 1
ATOM 2344 O O . GLN A 1 310 ? -35.602 13.551 5.684 1.00 36.91 310 GLN A O 1
ATOM 2349 N N . GLY A 1 311 ? -36.358 12.036 7.170 1.00 35.00 311 GLY A N 1
ATOM 2350 C CA . GLY A 1 311 ? -37.723 12.531 7.231 1.00 35.00 311 GLY A CA 1
ATOM 2351 C C . GLY A 1 311 ? -37.760 13.938 7.818 1.00 35.00 311 GLY A C 1
ATOM 2352 O O . GLY A 1 311 ? -37.839 14.104 9.032 1.00 35.00 311 GLY A O 1
ATOM 2353 N N . GLU A 1 312 ? -37.734 14.943 6.950 1.00 40.78 312 GLU A N 1
ATOM 2354 C CA . GLU A 1 312 ? -38.281 16.263 7.233 1.00 40.78 312 GLU A CA 1
ATOM 2355 C C . GLU A 1 312 ? -39.759 16.274 6.827 1.00 40.78 312 GLU A C 1
ATOM 2357 O O . GLU A 1 312 ? -40.126 16.427 5.666 1.00 40.78 312 GLU A O 1
ATOM 2362 N N . GLY A 1 313 ? -40.614 16.099 7.827 1.00 34.12 313 GLY A N 1
ATOM 2363 C CA . GLY A 1 313 ? -42.038 16.413 7.812 1.00 34.12 313 GLY A CA 1
ATOM 2364 C C . GLY A 1 313 ? -42.495 16.385 9.271 1.00 34.12 313 GLY A C 1
ATOM 2365 O O . GLY A 1 313 ? -42.231 15.420 9.973 1.00 34.12 313 GLY A O 1
ATOM 2366 N N . GLU A 1 314 ? -43.115 17.394 9.863 1.00 35.25 314 GLU A N 1
ATOM 2367 C CA . GLU A 1 314 ? -43.758 18.582 9.329 1.00 35.25 314 GLU A CA 1
ATOM 2368 C C . GLU A 1 314 ? -44.003 19.503 10.542 1.00 35.25 314 GLU A C 1
ATOM 2370 O O . GLU A 1 314 ? -44.495 19.065 11.585 1.00 35.25 314 GLU A O 1
ATOM 2375 N N . LEU A 1 315 ? -43.627 20.778 10.432 1.00 42.19 315 LEU A N 1
ATOM 2376 C CA . LEU A 1 315 ? -44.123 21.839 11.306 1.00 42.19 315 LEU A CA 1
ATOM 2377 C C . LEU A 1 315 ? -45.609 22.045 10.982 1.00 42.19 315 LEU A C 1
ATOM 2379 O O . LEU A 1 315 ? -45.928 22.624 9.948 1.00 42.19 315 LEU A O 1
ATOM 2383 N N . ALA A 1 316 ? -46.506 21.634 11.875 1.00 34.88 316 ALA A N 1
ATOM 2384 C CA . ALA A 1 316 ? -47.894 22.081 11.865 1.00 34.88 316 ALA A CA 1
ATOM 2385 C C . ALA A 1 316 ? -48.173 22.918 13.122 1.00 34.88 316 ALA A C 1
ATOM 2387 O O . ALA A 1 316 ? -48.303 22.406 14.232 1.00 34.88 316 ALA A O 1
ATOM 2388 N N . LEU A 1 317 ? -48.237 24.233 12.914 1.00 38.91 317 LEU A N 1
ATOM 2389 C CA . LEU A 1 317 ? -48.982 25.175 13.743 1.00 38.91 317 LEU A CA 1
ATOM 2390 C C . LEU A 1 317 ? -50.473 24.792 13.737 1.00 38.91 317 LEU A C 1
ATOM 2392 O O . LEU A 1 317 ? -51.091 24.856 12.675 1.00 38.91 317 LEU A O 1
ATOM 2396 N N . ALA A 1 318 ? -51.032 24.469 14.906 1.00 40.25 318 ALA A N 1
ATOM 2397 C CA . ALA A 1 318 ? -52.399 24.791 15.346 1.00 40.25 318 ALA A CA 1
ATOM 2398 C C . ALA A 1 318 ? -52.568 24.423 16.827 1.00 40.25 318 ALA A C 1
ATOM 2400 O O . ALA A 1 318 ? -52.347 23.240 17.167 1.00 40.25 318 ALA A O 1
#